Protein AF-A0A430KXY5-F1 (afdb_monomer)

Radius of gyration: 36.9 Å; Cα contacts (8 Å, |Δi|>4): 52; chains: 1; bounding box: 73×59×104 Å

Secondary structure (DSSP, 8-state):
-HHHHHHHHHHHHHTT-----HHHHHHHHHHHHHHHT-HHHHHHHHHHHHHHHHHHHHHHHHHHHHHHHHHHHHHHHHHHHHHHHHHHHHHH--EEEETTEEEE--HHHHHHHHT-HHHHHHHHHHHHHHHHHHTS----------PPPTT--HHHHHHHHHS--HHHHS-GGG-SS-------PPPP-------------------PPPPPPP-

Organism: NCBI:txid1147111

Solvent-accessible surface area (backbone atoms only — not comparable to full-atom values): 13729 Å² total; per-residue (Å²): 108,75,66,55,54,52,53,51,50,52,54,45,48,74,71,71,52,88,75,83,47,74,67,53,49,53,50,54,50,50,52,46,48,52,61,59,65,28,65,67,53,51,50,52,52,52,53,53,52,49,52,53,49,54,53,49,51,50,53,50,52,51,49,51,53,52,47,52,50,46,52,53,52,50,56,44,50,51,54,53,50,52,56,49,49,58,52,46,55,40,71,75,52,39,67,44,72,60,96,86,42,81,40,79,49,54,73,67,59,44,25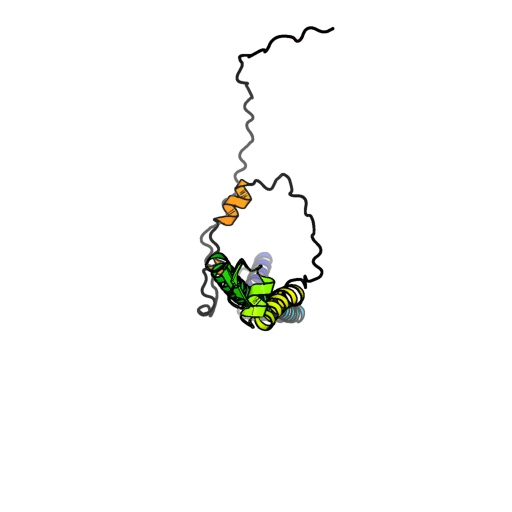,58,75,70,68,42,41,68,60,52,52,50,50,52,48,50,52,50,50,54,45,59,67,66,66,65,69,65,72,96,73,81,82,79,84,72,76,80,59,90,81,69,48,70,65,57,58,54,51,58,73,71,46,86,58,66,78,77,74,51,71,73,90,77,64,89,73,93,81,87,81,80,94,68,80,85,76,80,88,77,90,77,81,91,79,90,80,80,91,79,80,90,83,85,82,89,86,86,81,83,85,85,83,85,131

Foldseek 3Di:
DVVLLVVLVVVCVVVVDPDQDPVNVVVSVVVSVCVCVPPVNVVVVVVVVVVVVVVVVVVVVVVVLVVVVVVLVVVLVVLVVVLVVLVVVCVVVQWDQDPNDTDRDDSCRVCVVVVNNVVNVVSVCSNVCSCVPRPPPDPPDDDDPPPPDPPPDPVVVVVVVVDDPVVVVDDPVPPPDDDDDDPDDDDDDDDDDDDDDDDDDDDDDDDDDDDDDDD

pLDDT: mean 72.96, std 16.26, range [34.06, 95.75]

Mean predicted aligned error: 20.22 Å

Structure (mmCIF, N/CA/C/O backbone):
data_AF-A0A430KXY5-F1
#
_entry.id   AF-A0A430KXY5-F1
#
loop_
_atom_site.group_PDB
_atom_site.id
_atom_site.type_symbol
_atom_site.label_atom_id
_atom_site.label_alt_id
_atom_site.label_comp_id
_atom_site.label_asym_id
_atom_site.label_entity_id
_atom_site.label_seq_id
_atom_site.pdbx_PDB_ins_code
_atom_site.Cartn_x
_atom_site.Cartn_y
_atom_site.Cartn_z
_atom_site.occupancy
_atom_site.B_iso_or_equiv
_atom_site.auth_seq_id
_atom_site.auth_comp_id
_atom_site.auth_asym_id
_atom_site.auth_atom_id
_atom_site.pdbx_PDB_model_num
ATOM 1 N N . MET A 1 1 ? 21.257 4.648 -33.353 1.00 49.12 1 MET A N 1
ATOM 2 C CA . MET A 1 1 ? 21.314 5.031 -34.789 1.00 49.12 1 MET A CA 1
ATOM 3 C C . MET A 1 1 ? 21.848 6.446 -35.048 1.00 49.12 1 MET A C 1
ATOM 5 O O . MET A 1 1 ? 22.853 6.554 -35.737 1.00 49.12 1 MET A O 1
ATOM 9 N N . LYS A 1 2 ? 21.263 7.527 -34.489 1.00 57.31 2 LYS A N 1
ATOM 10 C CA . LYS A 1 2 ? 21.706 8.922 -34.757 1.00 57.31 2 LYS A CA 1
ATOM 11 C C . LYS A 1 2 ? 23.210 9.166 -34.513 1.00 57.31 2 LYS A C 1
ATOM 13 O O . LYS A 1 2 ? 23.874 9.753 -35.359 1.00 57.31 2 LYS A O 1
ATOM 18 N N . ASN A 1 3 ? 23.752 8.640 -33.414 1.00 70.75 3 ASN A N 1
ATOM 19 C CA . ASN A 1 3 ? 25.159 8.824 -33.035 1.00 70.75 3 ASN A CA 1
ATOM 20 C C . ASN A 1 3 ? 26.145 8.087 -33.979 1.00 70.75 3 ASN A C 1
ATOM 22 O O . ASN A 1 3 ? 27.167 8.646 -34.366 1.00 70.75 3 ASN A O 1
ATOM 26 N N . SER A 1 4 ? 25.818 6.870 -34.440 1.00 66.19 4 SER A N 1
ATOM 27 C CA . SER A 1 4 ? 26.678 6.116 -35.379 1.00 66.19 4 SER A CA 1
ATOM 28 C C . SER A 1 4 ? 26.740 6.784 -36.762 1.00 66.19 4 SER A C 1
ATOM 30 O O . SER A 1 4 ? 27.835 6.980 -37.288 1.00 66.19 4 SER A O 1
ATOM 32 N N . HIS A 1 5 ? 25.611 7.265 -37.302 1.00 66.62 5 HIS A N 1
ATOM 33 C CA . HIS A 1 5 ? 25.609 8.032 -38.557 1.00 66.62 5 HIS A CA 1
ATOM 34 C C . HIS A 1 5 ? 26.478 9.296 -38.469 1.00 66.62 5 HIS A C 1
ATOM 36 O O . HIS A 1 5 ? 27.261 9.570 -39.379 1.00 66.62 5 HIS A O 1
ATOM 42 N N . GLN A 1 6 ? 26.389 10.036 -37.358 1.00 76.25 6 GLN A N 1
ATOM 43 C CA . GLN A 1 6 ? 27.213 11.224 -37.115 1.00 76.25 6 GLN A CA 1
ATOM 44 C C . GLN A 1 6 ? 28.704 10.874 -37.012 1.00 76.25 6 GLN A C 1
ATOM 46 O O . GLN A 1 6 ? 29.533 11.518 -37.654 1.00 76.25 6 GLN A O 1
ATOM 51 N N . LYS A 1 7 ? 29.058 9.810 -36.279 1.00 80.19 7 LYS A N 1
ATOM 52 C CA . LYS A 1 7 ? 30.440 9.311 -36.174 1.00 80.19 7 LYS A CA 1
ATOM 53 C C . LYS A 1 7 ? 30.992 8.816 -37.510 1.00 80.19 7 LYS A C 1
ATOM 55 O O . LYS A 1 7 ? 32.179 8.992 -37.785 1.00 80.19 7 LYS A O 1
ATOM 60 N N . HIS A 1 8 ? 30.169 8.171 -38.333 1.00 74.25 8 HIS A N 1
ATOM 61 C CA . HIS A 1 8 ? 30.569 7.702 -39.657 1.00 74.25 8 HIS A CA 1
ATOM 62 C C . HIS A 1 8 ? 30.825 8.887 -40.601 1.00 74.25 8 HIS A C 1
ATOM 64 O O . HIS A 1 8 ? 31.897 8.962 -41.201 1.00 74.25 8 HIS A O 1
ATOM 70 N N . LEU A 1 9 ? 29.918 9.871 -40.643 1.00 73.12 9 LEU A N 1
ATOM 71 C CA . LEU A 1 9 ? 30.093 11.102 -41.421 1.00 73.12 9 LEU A CA 1
ATOM 72 C C . LEU A 1 9 ? 31.337 11.888 -40.973 1.00 73.12 9 LEU A C 1
ATOM 74 O O . LEU A 1 9 ? 32.148 12.289 -41.806 1.00 73.12 9 LEU A O 1
ATOM 78 N N . ALA A 1 10 ? 31.540 12.045 -39.661 1.00 79.38 10 ALA A N 1
ATOM 79 C CA . ALA A 1 10 ? 32.706 12.728 -39.105 1.00 79.38 10 ALA A CA 1
ATOM 80 C C . ALA A 1 10 ? 34.024 12.031 -39.485 1.00 79.38 10 ALA A C 1
ATOM 82 O O . ALA A 1 10 ? 34.992 12.691 -39.866 1.00 79.38 10 ALA A O 1
ATOM 83 N N . ARG A 1 11 ? 34.068 10.691 -39.436 1.00 80.62 11 ARG A N 1
ATOM 84 C CA . ARG A 1 11 ? 35.229 9.907 -39.895 1.00 80.62 11 ARG A CA 1
ATOM 85 C C . ARG A 1 11 ? 35.472 10.060 -41.393 1.00 80.62 11 ARG A C 1
ATOM 87 O O . ARG A 1 11 ? 36.624 10.115 -41.813 1.00 80.62 11 ARG A O 1
ATOM 94 N N . TRP A 1 12 ? 34.408 10.101 -42.184 1.00 73.50 12 TRP A N 1
ATOM 95 C CA . TRP A 1 12 ? 34.485 10.192 -43.636 1.00 73.50 12 TRP A CA 1
ATOM 96 C C . TRP A 1 12 ? 34.997 11.569 -44.095 1.00 73.50 12 TRP A C 1
ATOM 98 O O . TRP A 1 12 ? 35.926 11.633 -44.897 1.00 73.50 12 TRP A O 1
ATOM 108 N N . LEU A 1 13 ? 34.507 12.652 -43.481 1.00 78.44 13 LEU A N 1
ATOM 109 C CA . LEU A 1 13 ? 35.017 14.015 -43.684 1.00 78.44 13 LEU A CA 1
ATOM 110 C C . LEU A 1 13 ? 36.483 14.156 -43.240 1.00 78.44 13 LEU A C 1
ATOM 112 O O . LEU A 1 13 ? 37.293 14.747 -43.950 1.00 78.44 13 LEU A O 1
ATOM 116 N N . ARG A 1 14 ? 36.864 13.548 -42.105 1.00 79.31 14 ARG A N 1
ATOM 117 C CA . ARG A 1 14 ? 38.250 13.565 -41.596 1.00 79.31 14 ARG A CA 1
ATOM 118 C C . ARG A 1 14 ? 39.249 12.878 -42.540 1.00 79.31 14 ARG A C 1
ATOM 120 O O . ARG A 1 14 ? 40.431 13.197 -42.504 1.00 79.31 14 ARG A O 1
ATOM 127 N N . LYS A 1 15 ? 38.791 11.961 -43.399 1.00 80.12 15 LYS A N 1
ATOM 128 C CA . LYS A 1 15 ? 39.618 11.304 -44.428 1.00 80.12 15 LYS A CA 1
ATOM 129 C C . LYS A 1 15 ? 39.813 12.153 -45.695 1.00 80.12 15 LYS A C 1
ATOM 131 O O . LYS A 1 15 ? 40.444 11.678 -46.632 1.00 80.12 15 LYS A O 1
ATOM 136 N N . GLY A 1 16 ? 39.301 13.388 -45.72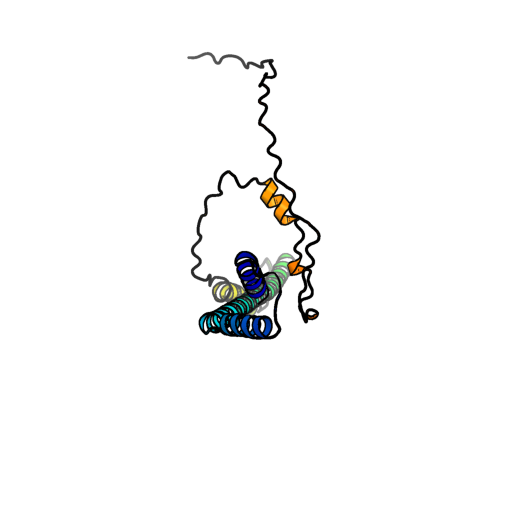9 1.00 74.81 16 GLY A N 1
ATOM 137 C CA . GLY A 1 16 ? 39.455 14.308 -46.861 1.00 74.81 16 GLY A CA 1
ATOM 138 C C . GLY A 1 16 ? 38.483 14.052 -48.014 1.00 74.81 16 GLY A C 1
ATOM 139 O O . GLY A 1 16 ? 38.613 14.661 -49.075 1.00 74.81 16 GLY A O 1
ATOM 140 N N . ASN A 1 17 ? 37.495 13.176 -47.822 1.00 69.06 17 ASN A N 1
ATOM 141 C CA . ASN A 1 17 ? 36.463 12.959 -48.821 1.00 69.06 17 ASN A CA 1
ATOM 142 C C . ASN A 1 17 ? 35.410 14.072 -48.714 1.00 69.06 17 ASN A C 1
ATOM 144 O O . ASN A 1 17 ? 34.810 14.275 -47.663 1.00 69.06 17 ASN A O 1
ATOM 148 N N . ILE A 1 18 ? 35.194 14.793 -49.816 1.00 68.62 18 ILE A N 1
ATOM 149 C CA . ILE A 1 18 ? 34.253 15.927 -49.916 1.00 68.62 18 ILE A CA 1
ATOM 150 C C . ILE A 1 18 ? 33.069 15.653 -50.856 1.00 68.62 18 ILE A C 1
ATOM 152 O O . ILE A 1 18 ? 32.147 16.458 -50.933 1.00 68.62 18 ILE A O 1
ATOM 156 N N . SER A 1 19 ? 33.067 14.518 -51.568 1.00 66.56 19 SER A N 1
ATOM 157 C CA . SER A 1 19 ? 31.974 14.111 -52.466 1.00 66.56 19 SER A CA 1
ATOM 158 C C . SER A 1 19 ? 31.549 12.666 -52.204 1.00 66.56 19 SER A C 1
ATOM 160 O O . SER A 1 19 ? 32.382 11.761 -52.207 1.00 66.56 19 SER A O 1
ATOM 162 N N . LEU A 1 20 ? 30.273 12.461 -51.867 1.00 65.31 20 LEU A N 1
ATOM 163 C CA . LEU A 1 20 ? 29.734 11.154 -51.494 1.00 65.31 20 LEU A CA 1
ATOM 164 C C . LEU A 1 20 ? 29.102 10.522 -52.734 1.00 65.31 20 LEU A C 1
ATOM 166 O O . LEU A 1 20 ? 28.032 10.943 -53.177 1.00 65.31 20 LEU A O 1
ATOM 170 N N . SER A 1 21 ? 29.765 9.530 -53.328 1.00 75.56 21 SER A N 1
ATOM 171 C CA . SER A 1 21 ? 29.163 8.792 -54.437 1.00 75.56 21 SER A CA 1
ATOM 172 C C . SER A 1 21 ? 28.013 7.905 -53.939 1.00 75.56 21 SER A C 1
ATOM 174 O O . SER A 1 21 ? 27.946 7.537 -52.765 1.00 75.56 21 SER A O 1
ATOM 176 N N . ARG A 1 22 ? 27.111 7.490 -54.838 1.00 72.69 22 ARG A N 1
ATOM 177 C CA . ARG A 1 22 ? 26.026 6.547 -54.498 1.00 72.69 22 ARG A CA 1
ATOM 178 C C . ARG A 1 22 ? 26.564 5.238 -53.906 1.00 72.69 22 ARG A C 1
ATOM 180 O O . ARG A 1 22 ? 25.954 4.677 -53.004 1.00 72.69 22 ARG A O 1
ATOM 187 N N . THR A 1 23 ? 27.705 4.763 -54.396 1.00 78.75 23 THR A N 1
ATOM 188 C CA . THR A 1 23 ? 28.401 3.582 -53.869 1.00 78.75 23 THR A CA 1
ATOM 189 C C . THR A 1 23 ? 28.958 3.815 -52.468 1.00 78.75 23 THR A C 1
ATOM 191 O O . THR A 1 23 ? 28.846 2.932 -51.621 1.00 78.75 23 THR A O 1
ATOM 194 N N . ASP A 1 24 ? 29.487 5.010 -52.189 1.00 74.62 24 ASP A N 1
ATOM 195 C CA . ASP A 1 24 ? 29.940 5.378 -50.842 1.00 74.62 24 ASP A CA 1
ATOM 196 C C . ASP A 1 24 ? 28.776 5.480 -49.862 1.00 74.62 24 ASP A C 1
ATOM 198 O O . ASP A 1 24 ? 28.898 5.037 -48.725 1.00 74.62 24 ASP A O 1
ATOM 202 N N . PHE A 1 25 ? 27.635 5.997 -50.319 1.00 73.44 25 PHE A N 1
ATOM 203 C CA . PHE A 1 25 ? 26.413 6.061 -49.527 1.00 73.44 25 PHE A CA 1
ATOM 204 C C . PHE A 1 25 ? 25.883 4.669 -49.168 1.00 73.44 25 PHE A C 1
ATOM 206 O O . PHE A 1 25 ? 25.611 4.410 -48.001 1.00 73.44 25 PHE A O 1
ATOM 213 N N . VAL A 1 26 ? 25.768 3.755 -50.141 1.00 78.75 26 VAL A N 1
ATOM 214 C CA . VAL A 1 26 ? 25.291 2.383 -49.881 1.00 78.75 26 VAL A CA 1
ATOM 215 C C . VAL A 1 26 ? 26.230 1.653 -48.923 1.00 78.75 26 VAL A C 1
ATOM 217 O O . VAL A 1 26 ? 25.763 1.011 -47.989 1.00 78.75 26 VAL A O 1
ATOM 220 N N . ARG A 1 27 ? 27.548 1.804 -49.099 1.00 78.19 27 ARG A N 1
ATOM 221 C CA . ARG A 1 27 ? 28.547 1.231 -48.189 1.00 78.19 27 ARG A CA 1
ATOM 222 C C . ARG A 1 27 ? 28.459 1.822 -46.781 1.00 78.19 27 ARG A C 1
ATOM 224 O O . ARG A 1 27 ? 28.428 1.070 -45.818 1.00 78.19 27 ARG A O 1
ATOM 231 N N . GLY A 1 28 ? 28.380 3.145 -46.652 1.00 77.75 28 GLY A N 1
ATOM 232 C CA . GLY A 1 28 ? 28.238 3.793 -45.347 1.00 77.75 28 GLY A CA 1
ATOM 233 C C . GLY A 1 28 ? 26.926 3.424 -44.651 1.00 77.75 28 GLY A C 1
ATOM 234 O O . GLY A 1 28 ? 26.899 3.228 -43.440 1.00 77.75 28 GLY A O 1
ATOM 235 N N . PHE A 1 29 ? 25.842 3.261 -45.415 1.00 78.25 29 PHE A N 1
ATOM 236 C CA . PHE A 1 29 ? 24.571 2.767 -44.893 1.00 78.25 29 PHE A CA 1
ATOM 237 C C . PHE A 1 29 ? 24.683 1.322 -44.397 1.00 78.25 29 PHE A C 1
ATOM 239 O O . PHE A 1 29 ? 24.237 1.034 -43.291 1.00 78.25 29 PHE A O 1
ATOM 246 N N . GLN A 1 30 ? 25.312 0.441 -45.179 1.00 80.19 30 GLN A N 1
ATOM 247 C CA . GLN A 1 30 ? 25.581 -0.947 -44.802 1.00 80.19 30 GLN A CA 1
ATOM 248 C C . GLN A 1 30 ? 26.399 -1.020 -43.502 1.00 80.19 30 GLN A C 1
ATOM 250 O O . GLN A 1 30 ? 26.009 -1.732 -42.585 1.00 80.19 30 GLN A O 1
ATOM 255 N N . GLU A 1 31 ? 27.470 -0.230 -43.378 1.00 81.56 31 GLU A N 1
ATOM 256 C CA . GLU A 1 31 ? 28.308 -0.196 -42.172 1.00 81.56 31 GLU A CA 1
ATOM 257 C C . GLU A 1 31 ? 27.528 0.259 -40.933 1.00 81.56 31 GLU A C 1
ATOM 259 O O . GLU A 1 31 ? 27.645 -0.348 -39.872 1.00 81.56 31 GLU A O 1
ATOM 264 N N . VAL A 1 32 ? 26.698 1.302 -41.050 1.00 79.56 32 VAL A N 1
ATOM 265 C CA . VAL A 1 32 ? 25.879 1.760 -39.916 1.00 79.56 32 VAL A CA 1
ATOM 266 C C . VAL A 1 32 ? 24.765 0.765 -39.589 1.00 79.56 32 VAL A C 1
ATOM 268 O O . VAL A 1 32 ? 24.401 0.610 -38.423 1.00 79.56 32 VAL A O 1
ATOM 271 N N . PHE A 1 33 ? 24.220 0.080 -40.593 1.00 79.06 33 PHE A N 1
ATOM 272 C CA . PHE A 1 33 ? 23.236 -0.974 -40.383 1.00 79.06 33 PHE A CA 1
ATOM 273 C C . PHE A 1 33 ? 23.852 -2.163 -39.633 1.00 79.06 33 PHE A C 1
ATOM 275 O O . PHE A 1 33 ? 23.303 -2.598 -38.624 1.00 79.06 33 PHE A O 1
ATOM 282 N N . GLU A 1 34 ? 25.020 -2.640 -40.063 1.00 81.19 34 GLU A N 1
ATOM 283 C CA . GLU A 1 34 ? 25.753 -3.729 -39.407 1.00 81.19 34 GLU A CA 1
ATOM 284 C C . GLU A 1 34 ? 26.222 -3.345 -37.997 1.00 81.19 34 GLU A C 1
ATOM 286 O O . GLU A 1 34 ? 26.133 -4.157 -37.080 1.00 81.19 34 GLU A O 1
ATOM 291 N N . GLU A 1 35 ? 26.646 -2.095 -37.781 1.00 80.94 35 GLU A N 1
ATOM 292 C CA . GLU A 1 35 ? 26.978 -1.576 -36.449 1.00 80.94 35 GLU A CA 1
ATOM 293 C C . GLU A 1 35 ? 25.725 -1.486 -35.559 1.00 80.94 35 GLU A C 1
ATOM 295 O O . GLU A 1 35 ? 25.753 -1.881 -34.394 1.00 80.94 35 GLU A O 1
ATOM 300 N N . GLY A 1 36 ? 24.600 -1.015 -36.102 1.00 75.75 36 GLY A N 1
ATOM 301 C CA . GLY A 1 36 ? 23.333 -0.873 -35.381 1.00 75.75 36 GLY A CA 1
ATOM 302 C C . GLY A 1 36 ? 22.683 -2.202 -34.984 1.00 75.75 36 GLY A C 1
ATOM 303 O O . GLY A 1 36 ? 22.098 -2.280 -33.907 1.00 75.75 36 GLY A O 1
ATOM 304 N N . PHE A 1 37 ? 22.818 -3.238 -35.816 1.00 80.06 37 PHE A N 1
ATOM 305 C CA . PHE A 1 37 ? 22.311 -4.597 -35.573 1.00 80.06 37 PHE A CA 1
ATOM 306 C C . PHE A 1 37 ? 23.405 -5.579 -35.138 1.00 80.06 37 PHE A C 1
ATOM 308 O O . PHE A 1 37 ? 23.220 -6.797 -35.187 1.00 80.06 37 PHE A O 1
ATOM 315 N N . ALA A 1 38 ? 24.550 -5.073 -34.688 1.00 83.81 38 ALA A N 1
ATOM 316 C CA . ALA A 1 38 ? 25.563 -5.914 -34.082 1.00 83.81 38 ALA A CA 1
ATOM 317 C C . ALA A 1 38 ? 24.981 -6.631 -32.853 1.00 83.81 38 ALA A C 1
ATOM 319 O O . ALA A 1 38 ? 24.231 -6.040 -32.073 1.00 83.81 38 ALA A O 1
ATOM 320 N N . ALA A 1 39 ? 25.359 -7.898 -32.658 1.00 79.75 39 ALA A N 1
ATOM 321 C CA . ALA A 1 39 ? 24.798 -8.750 -31.608 1.00 79.75 39 ALA A CA 1
ATOM 322 C C . ALA A 1 39 ? 24.826 -8.090 -30.218 1.00 79.75 39 ALA A C 1
ATOM 324 O O . ALA A 1 39 ? 23.838 -8.162 -29.500 1.00 79.75 39 ALA A O 1
ATOM 325 N N . HIS A 1 40 ? 25.908 -7.384 -29.871 1.00 80.31 40 HIS A N 1
ATOM 326 C CA . HIS A 1 40 ? 26.024 -6.688 -28.586 1.00 80.31 40 HIS A CA 1
ATOM 327 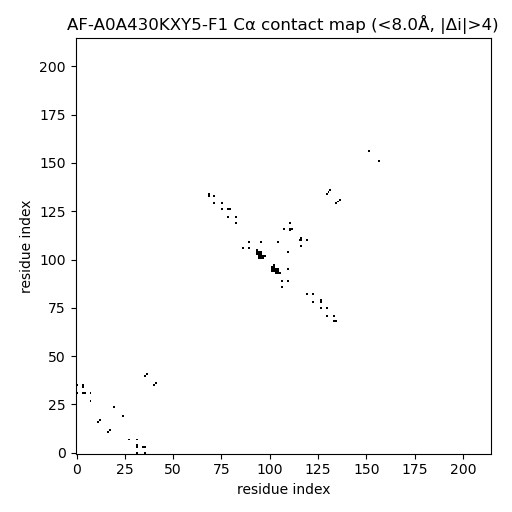C C . HIS A 1 40 ? 24.969 -5.587 -28.393 1.00 80.31 40 HIS A C 1
ATOM 329 O O . HIS A 1 40 ? 24.425 -5.490 -27.305 1.00 80.31 40 HIS A O 1
ATOM 335 N N . ASN A 1 41 ? 24.637 -4.809 -29.434 1.00 82.06 41 ASN A N 1
ATOM 336 C CA . ASN A 1 41 ? 23.629 -3.742 -29.362 1.00 82.06 41 ASN A CA 1
ATOM 337 C C . ASN A 1 41 ? 22.208 -4.304 -29.246 1.00 82.06 41 ASN A C 1
ATOM 339 O O . ASN A 1 41 ? 21.357 -3.732 -28.565 1.00 82.06 41 ASN A O 1
ATOM 343 N N . ILE A 1 42 ? 21.954 -5.435 -29.909 1.00 83.06 42 ILE A N 1
ATOM 344 C CA . ILE A 1 42 ? 20.686 -6.159 -29.798 1.00 83.06 42 ILE A CA 1
ATOM 345 C C . ILE A 1 42 ? 20.543 -6.731 -28.383 1.00 83.06 42 ILE A C 1
ATOM 347 O O . ILE A 1 42 ? 19.526 -6.498 -27.737 1.00 83.06 42 ILE A O 1
ATOM 351 N N . ILE A 1 43 ? 21.571 -7.428 -27.890 1.00 81.19 43 ILE A N 1
ATOM 352 C CA . ILE A 1 43 ? 21.593 -8.034 -26.551 1.00 81.19 43 ILE A CA 1
ATOM 353 C C . ILE A 1 43 ? 21.430 -6.960 -25.471 1.00 81.19 43 ILE A C 1
ATOM 355 O O . ILE A 1 43 ? 20.517 -7.072 -24.661 1.00 81.19 43 ILE A O 1
ATOM 359 N N . SER A 1 44 ? 22.205 -5.871 -25.523 1.00 78.69 44 SER A N 1
ATOM 360 C CA . SER A 1 44 ? 22.079 -4.770 -24.559 1.00 78.69 44 SER A CA 1
ATOM 361 C C . SER A 1 44 ? 20.700 -4.106 -24.598 1.00 78.69 44 SER A C 1
ATOM 363 O O . SER A 1 44 ? 20.203 -3.635 -23.582 1.00 78.69 44 SER A O 1
ATOM 365 N N . GLY A 1 45 ? 20.068 -4.055 -25.777 1.00 82.56 45 GLY A N 1
ATOM 366 C CA . GLY A 1 45 ? 18.703 -3.551 -25.919 1.00 82.56 45 GLY A CA 1
ATOM 367 C C . GLY A 1 45 ? 17.673 -4.445 -25.223 1.00 82.56 45 GLY A C 1
ATOM 368 O O . GLY A 1 45 ? 16.758 -3.929 -24.587 1.00 82.56 45 GLY A O 1
ATOM 369 N N . PHE A 1 46 ? 17.834 -5.769 -25.307 1.00 81.81 46 PHE A N 1
ATOM 370 C CA . PHE A 1 46 ? 16.986 -6.722 -24.585 1.00 81.81 46 PHE A CA 1
ATOM 371 C C . PHE A 1 46 ? 17.225 -6.688 -23.073 1.00 81.81 46 PHE A C 1
ATOM 373 O O . PHE A 1 46 ? 16.258 -6.706 -22.320 1.00 81.81 46 PHE A O 1
ATOM 380 N N . GLU A 1 47 ? 18.479 -6.592 -22.630 1.00 81.62 47 GLU A N 1
ATOM 381 C CA . GLU A 1 47 ? 18.830 -6.464 -21.208 1.00 81.62 47 GLU A CA 1
ATOM 382 C C . GLU A 1 47 ? 18.226 -5.195 -20.595 1.00 81.62 47 GLU A C 1
ATOM 384 O O . GLU A 1 47 ? 17.590 -5.263 -19.548 1.00 81.62 47 GLU A O 1
ATOM 389 N N . ASN A 1 48 ? 18.326 -4.054 -21.285 1.00 87.50 48 ASN A N 1
ATOM 390 C CA . ASN A 1 48 ? 17.706 -2.806 -20.837 1.00 87.50 48 ASN A CA 1
ATOM 391 C C . ASN A 1 48 ? 16.170 -2.902 -20.788 1.00 87.50 48 ASN A C 1
ATOM 393 O O . ASN A 1 48 ? 15.542 -2.385 -19.868 1.00 87.50 48 ASN A O 1
ATOM 397 N N . LEU A 1 49 ? 15.552 -3.586 -21.757 1.00 84.44 49 LEU A N 1
ATOM 398 C CA . LEU A 1 49 ? 14.105 -3.794 -21.748 1.00 84.44 49 LEU A CA 1
ATOM 399 C C . LEU A 1 49 ? 13.667 -4.669 -20.568 1.00 84.44 49 LEU A C 1
ATOM 401 O O . LEU A 1 49 ? 12.627 -4.394 -19.973 1.00 84.44 49 LEU A O 1
ATOM 405 N N . GLN A 1 50 ? 14.452 -5.694 -20.233 1.00 82.56 50 GLN A N 1
ATOM 406 C CA . GLN A 1 50 ? 14.201 -6.535 -19.068 1.00 82.56 50 GLN A CA 1
ATOM 407 C C . GLN A 1 50 ? 14.336 -5.729 -17.773 1.00 82.56 50 GLN A C 1
ATOM 409 O O . GLN A 1 50 ? 13.443 -5.779 -16.940 1.00 82.56 50 GLN A O 1
ATOM 414 N N . GLU A 1 51 ? 15.377 -4.904 -17.650 1.00 85.94 51 GLU A N 1
ATOM 415 C CA . GLU A 1 51 ? 15.569 -4.021 -16.494 1.00 85.94 51 GLU A CA 1
ATOM 416 C C . GLU A 1 51 ? 14.373 -3.073 -16.287 1.00 85.94 51 GLU A C 1
ATOM 418 O O . GLU A 1 51 ? 13.892 -2.908 -15.168 1.00 85.94 51 GLU A O 1
ATOM 423 N N . ILE A 1 52 ? 13.834 -2.493 -17.367 1.00 85.12 52 ILE A N 1
ATOM 424 C CA . ILE A 1 52 ? 12.630 -1.648 -17.302 1.00 85.12 52 ILE A CA 1
ATOM 425 C C . ILE A 1 52 ? 11.408 -2.452 -16.838 1.00 85.12 52 ILE A C 1
ATOM 427 O O . ILE A 1 52 ? 10.587 -1.934 -16.079 1.00 85.12 52 ILE A O 1
ATOM 431 N N . GLN A 1 53 ? 11.256 -3.697 -17.295 1.00 86.06 53 GLN A N 1
ATOM 432 C CA . GLN A 1 53 ? 10.152 -4.563 -16.873 1.00 86.06 53 GLN A CA 1
ATOM 433 C C . GLN A 1 53 ? 10.259 -4.923 -15.392 1.00 86.06 53 GLN A C 1
ATOM 435 O O . GLN A 1 53 ? 9.272 -4.787 -14.671 1.00 86.06 53 GLN A O 1
ATOM 440 N N . ASP A 1 54 ? 11.452 -5.298 -14.936 1.00 85.44 54 ASP A N 1
ATOM 441 C CA . ASP A 1 54 ? 11.714 -5.655 -13.544 1.00 85.44 54 ASP A CA 1
ATOM 442 C C . ASP A 1 54 ? 11.428 -4.456 -12.619 1.00 85.44 54 ASP A C 1
ATOM 444 O O . ASP A 1 54 ? 10.723 -4.593 -11.618 1.00 85.44 54 ASP A O 1
ATOM 448 N N . GLN A 1 55 ? 11.868 -3.248 -12.999 1.00 81.69 55 GLN A N 1
ATOM 449 C CA . GLN A 1 55 ? 11.559 -2.010 -12.268 1.00 81.69 55 GLN A CA 1
ATOM 450 C C . GLN A 1 55 ? 10.052 -1.720 -12.214 1.00 81.69 55 GLN A C 1
ATOM 452 O O . GLN A 1 55 ? 9.530 -1.285 -11.186 1.00 81.69 55 GLN A O 1
ATOM 457 N N . GLN A 1 56 ? 9.322 -1.946 -13.311 1.00 83.56 56 GLN A N 1
ATOM 458 C CA . GLN A 1 56 ? 7.868 -1.772 -13.322 1.00 83.56 56 GLN A CA 1
ATOM 459 C C . GLN A 1 56 ? 7.170 -2.786 -12.415 1.00 83.56 56 GLN A C 1
ATOM 461 O O . GLN A 1 56 ? 6.251 -2.412 -11.685 1.00 83.56 56 GLN A O 1
ATOM 466 N N . GLU A 1 57 ? 7.594 -4.049 -12.437 1.00 84.12 57 GLU A N 1
ATOM 467 C CA . GLU A 1 57 ? 7.047 -5.092 -11.571 1.00 84.12 57 GLU A CA 1
ATOM 468 C C . GLU A 1 57 ? 7.315 -4.792 -10.090 1.00 84.12 57 GLU A C 1
ATOM 470 O O . GLU A 1 57 ? 6.407 -4.909 -9.262 1.00 84.12 57 GLU A O 1
ATOM 475 N N . GLU A 1 58 ? 8.508 -4.304 -9.750 1.00 86.69 58 GLU A N 1
ATOM 476 C CA . GLU A 1 58 ? 8.836 -3.840 -8.400 1.00 86.69 58 GLU A CA 1
ATOM 477 C C . GLU A 1 58 ? 7.905 -2.700 -7.960 1.00 86.69 58 GLU A C 1
ATOM 479 O O . GLU A 1 58 ? 7.250 -2.793 -6.921 1.00 86.69 58 GLU A O 1
ATOM 484 N N . VAL A 1 59 ? 7.732 -1.662 -8.784 1.00 86.25 59 VAL A N 1
ATOM 485 C CA . VAL A 1 59 ? 6.815 -0.551 -8.474 1.00 86.25 59 VAL A CA 1
ATOM 486 C C . VAL A 1 59 ? 5.371 -1.041 -8.306 1.00 86.25 59 VAL A C 1
ATOM 488 O O . VAL A 1 59 ? 4.658 -0.609 -7.393 1.00 86.25 59 VAL A O 1
ATOM 491 N N . ILE A 1 60 ? 4.915 -1.961 -9.157 1.00 83.75 60 ILE A N 1
ATOM 492 C CA . ILE A 1 60 ? 3.571 -2.539 -9.063 1.00 83.75 60 ILE A CA 1
ATOM 493 C C . ILE A 1 60 ? 3.427 -3.314 -7.748 1.00 83.75 60 ILE A C 1
ATOM 495 O O . ILE A 1 60 ? 2.502 -3.057 -6.979 1.00 83.75 60 ILE A O 1
ATOM 499 N N . THR A 1 61 ? 4.343 -4.226 -7.436 1.00 83.81 61 THR A N 1
ATOM 500 C CA . THR A 1 61 ? 4.278 -5.024 -6.201 1.00 83.81 61 THR A CA 1
ATOM 501 C C . THR A 1 61 ? 4.369 -4.156 -4.946 1.00 83.81 61 THR A C 1
ATOM 503 O O . THR A 1 61 ? 3.589 -4.348 -4.010 1.00 83.81 61 THR A O 1
ATOM 506 N N . GLU A 1 62 ? 5.231 -3.139 -4.936 1.00 86.38 62 GLU A N 1
ATOM 507 C CA . GLU A 1 62 ? 5.308 -2.171 -3.845 1.00 86.38 62 GLU A CA 1
ATOM 508 C C . GLU A 1 62 ? 4.003 -1.395 -3.648 1.00 86.38 62 GLU A C 1
ATOM 510 O O . GLU A 1 62 ? 3.562 -1.192 -2.512 1.00 86.38 62 GLU A O 1
ATOM 515 N N . THR A 1 63 ? 3.394 -0.912 -4.733 1.00 80.88 63 THR A N 1
ATOM 516 C CA . THR A 1 63 ? 2.138 -0.150 -4.655 1.00 80.88 63 THR A CA 1
ATOM 517 C C . THR A 1 63 ? 0.998 -1.024 -4.144 1.00 80.88 63 THR A C 1
ATOM 519 O O . THR A 1 63 ? 0.263 -0.583 -3.257 1.00 80.88 63 THR A O 1
ATOM 522 N N . TRP A 1 64 ? 0.915 -2.283 -4.584 1.00 81.19 64 TRP A N 1
ATOM 523 C CA . TRP A 1 64 ? -0.024 -3.267 -4.037 1.00 81.19 64 TRP A CA 1
ATOM 524 C C . TRP A 1 64 ? 0.172 -3.488 -2.535 1.00 81.19 64 TRP A C 1
ATOM 526 O O . TRP A 1 64 ? -0.795 -3.420 -1.777 1.00 81.19 64 TRP A O 1
ATOM 536 N N . GLN A 1 65 ? 1.412 -3.676 -2.075 1.00 85.44 65 GLN A N 1
ATOM 537 C CA . GLN A 1 65 ? 1.698 -3.835 -0.645 1.00 85.44 65 GLN A CA 1
ATOM 538 C C . GLN A 1 65 ? 1.347 -2.579 0.165 1.00 85.44 65 GLN A C 1
ATOM 540 O O . GLN A 1 65 ? 0.829 -2.669 1.283 1.00 85.44 65 GLN A O 1
ATOM 545 N N . LYS A 1 66 ? 1.636 -1.386 -0.371 1.00 87.69 66 LYS A N 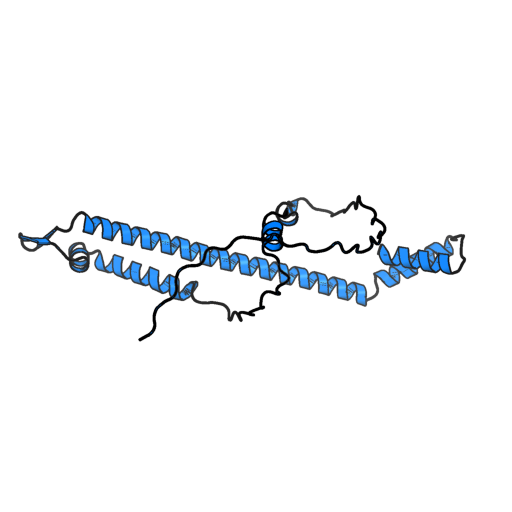1
ATOM 546 C CA . LYS A 1 66 ? 1.292 -0.105 0.267 1.00 87.69 66 LYS A CA 1
ATOM 547 C C . LYS A 1 66 ? -0.224 0.043 0.413 1.00 87.69 66 LYS A C 1
ATOM 549 O O . LYS A 1 66 ? -0.680 0.458 1.485 1.00 87.69 66 LYS A O 1
ATOM 554 N N . GLU A 1 67 ? -0.978 -0.333 -0.616 1.00 89.12 67 GLU A N 1
ATOM 555 C CA . GLU A 1 67 ? -2.441 -0.308 -0.639 1.00 89.12 67 GLU A CA 1
ATOM 556 C C . GLU A 1 67 ? -3.045 -1.332 0.333 1.00 89.12 67 GLU A C 1
ATOM 558 O O . GLU A 1 67 ? -3.875 -0.971 1.166 1.00 89.12 67 GLU A O 1
ATOM 563 N N . GLU A 1 68 ? -2.561 -2.577 0.349 1.00 86.06 68 GLU A N 1
ATOM 564 C CA . GLU A 1 68 ? -2.999 -3.599 1.311 1.00 86.06 68 GLU A CA 1
ATOM 565 C C . GLU A 1 68 ? -2.788 -3.123 2.759 1.00 86.06 68 GLU A C 1
ATOM 567 O O . GLU A 1 68 ? -3.705 -3.138 3.590 1.00 86.06 68 GLU A O 1
ATOM 572 N N . LYS A 1 69 ? -1.602 -2.578 3.059 1.00 86.75 69 LYS A N 1
ATOM 573 C CA . LYS A 1 69 ? -1.308 -1.981 4.370 1.00 86.75 69 LYS A CA 1
ATOM 574 C C . LYS A 1 69 ? -2.194 -0.769 4.670 1.00 86.75 69 LYS A C 1
ATOM 576 O O . LYS A 1 69 ? -2.454 -0.484 5.843 1.00 86.75 69 LYS A O 1
ATOM 581 N N . ALA A 1 70 ? -2.620 -0.002 3.667 1.00 88.81 70 ALA A N 1
ATOM 582 C CA . ALA A 1 70 ? -3.547 1.118 3.842 1.00 88.81 70 ALA A CA 1
ATOM 583 C C . ALA A 1 70 ? -4.960 0.633 4.185 1.00 88.81 70 ALA A C 1
ATOM 585 O O . ALA A 1 70 ? -5.546 1.120 5.155 1.00 88.81 70 ALA A O 1
ATOM 586 N N . GLN A 1 71 ? -5.459 -0.383 3.483 1.00 88.38 71 GLN A N 1
ATOM 587 C CA . GLN A 1 71 ? -6.754 -1.006 3.761 1.00 88.38 71 GLN A CA 1
ATOM 588 C C . GLN A 1 71 ? -6.795 -1.620 5.159 1.00 88.38 71 GLN A C 1
ATOM 590 O O . GLN A 1 71 ? -7.740 -1.393 5.916 1.00 88.38 71 GLN A O 1
ATOM 595 N N . VAL A 1 72 ? -5.722 -2.300 5.565 1.00 89.62 72 VAL A N 1
ATOM 596 C CA . VAL A 1 72 ? -5.560 -2.818 6.927 1.00 89.62 72 VAL A CA 1
ATOM 597 C C . VAL A 1 72 ? -5.644 -1.701 7.976 1.00 89.62 72 VAL A C 1
ATOM 599 O O . VAL A 1 72 ? -6.343 -1.833 8.988 1.00 89.62 72 VAL A O 1
ATOM 602 N N . ARG A 1 73 ? -4.966 -0.568 7.743 1.00 89.31 73 ARG A N 1
ATOM 603 C CA . ARG A 1 73 ? -5.035 0.605 8.633 1.00 89.31 73 ARG A CA 1
ATOM 604 C C . ARG A 1 73 ? -6.448 1.188 8.692 1.00 89.31 73 ARG A C 1
ATOM 606 O O . ARG A 1 73 ? -6.900 1.543 9.783 1.00 89.31 73 ARG A O 1
ATOM 613 N N . ALA A 1 74 ? -7.147 1.251 7.561 1.00 91.50 74 ALA A N 1
ATOM 614 C CA . ALA A 1 74 ? -8.520 1.740 7.481 1.00 91.50 74 ALA A CA 1
ATOM 615 C C . ALA A 1 74 ? -9.497 0.834 8.251 1.00 91.50 74 ALA A C 1
ATOM 617 O O . ALA A 1 74 ? -10.231 1.320 9.114 1.00 91.50 74 ALA A O 1
ATOM 618 N N . ALA A 1 75 ? -9.438 -0.484 8.032 1.00 89.88 75 ALA A N 1
ATOM 619 C CA . ALA A 1 75 ? -10.257 -1.466 8.744 1.00 89.88 75 ALA A CA 1
ATOM 620 C C . ALA A 1 75 ? -10.030 -1.404 10.263 1.00 89.88 75 ALA A C 1
ATOM 622 O O . ALA A 1 75 ? -10.979 -1.356 11.047 1.00 89.88 75 ALA A O 1
ATOM 623 N N . ARG A 1 76 ? -8.768 -1.299 10.699 1.00 89.38 76 ARG A N 1
ATOM 624 C CA . ARG A 1 76 ? -8.435 -1.109 12.117 1.00 89.38 76 ARG A CA 1
ATOM 625 C C . ARG A 1 76 ? -9.022 0.183 12.680 1.00 89.38 76 ARG A C 1
ATOM 627 O O . ARG A 1 76 ? -9.467 0.199 13.827 1.00 89.38 76 ARG A O 1
ATOM 634 N N . SER A 1 77 ? -8.975 1.272 11.913 1.00 91.69 77 SER A N 1
ATOM 635 C CA . SER A 1 77 ? -9.528 2.560 12.339 1.00 91.69 77 SER A CA 1
ATOM 636 C C . SER A 1 77 ? -11.021 2.436 12.647 1.00 91.69 77 SER A C 1
ATOM 638 O O . SER A 1 77 ? -11.468 2.907 13.694 1.00 91.69 77 SER A O 1
ATOM 640 N N . LEU A 1 78 ? -11.763 1.713 11.801 1.00 92.88 78 LEU A N 1
ATOM 641 C CA . LEU A 1 78 ? -13.187 1.452 12.003 1.00 92.88 78 LEU A CA 1
ATOM 642 C C . LEU A 1 78 ? -13.446 0.665 13.297 1.00 92.88 78 LEU A C 1
ATOM 644 O O . LEU A 1 78 ? -14.254 1.097 14.117 1.00 92.88 78 LEU A O 1
ATOM 648 N N . VAL A 1 79 ? -12.701 -0.423 13.533 1.00 92.69 79 VAL A N 1
ATOM 649 C CA . VAL A 1 79 ? -12.804 -1.216 14.776 1.00 92.69 79 VAL A CA 1
ATOM 650 C C . VAL A 1 79 ? -12.536 -0.344 16.006 1.00 92.69 79 VAL A C 1
ATOM 652 O O . VAL A 1 79 ? -13.296 -0.357 16.971 1.00 92.69 79 VAL A O 1
ATOM 655 N N . ILE A 1 80 ? -11.489 0.486 15.970 1.00 93.56 80 ILE A N 1
ATOM 656 C CA . ILE A 1 80 ? -11.170 1.411 17.068 1.00 93.56 80 ILE A CA 1
ATOM 657 C C . ILE A 1 80 ? -12.299 2.418 17.295 1.00 93.56 80 ILE A C 1
ATOM 659 O O . ILE A 1 80 ? -12.587 2.767 18.442 1.00 93.56 80 ILE A O 1
ATOM 663 N N . GLN A 1 81 ? -12.914 2.920 16.226 1.00 95.75 81 GLN A N 1
ATOM 664 C CA . GLN A 1 81 ? -14.017 3.864 16.327 1.00 95.75 81 GLN A CA 1
ATOM 665 C C . GLN A 1 81 ? -15.242 3.220 16.986 1.00 95.75 81 GLN A C 1
ATOM 667 O O . GLN A 1 81 ? -15.813 3.828 17.891 1.00 95.75 81 GLN A O 1
ATOM 672 N N . GLU A 1 82 ? -15.596 1.990 16.615 1.00 93.75 82 GLU A N 1
ATOM 673 C CA . GLU A 1 82 ? -16.669 1.228 17.270 1.00 93.75 82 GLU A CA 1
ATOM 674 C C . GLU A 1 82 ? -16.373 0.992 18.756 1.00 93.75 82 GLU A C 1
ATOM 676 O O . GLU A 1 82 ? -17.174 1.340 19.625 1.00 93.75 82 GLU A O 1
ATOM 681 N N . MET A 1 83 ? -15.161 0.544 19.092 1.00 94.50 83 MET A N 1
ATOM 682 C CA . MET A 1 83 ? -14.747 0.388 20.491 1.00 94.50 83 MET A CA 1
ATOM 683 C C . MET A 1 83 ? -14.818 1.705 21.283 1.00 94.50 83 MET A C 1
ATOM 685 O O . MET A 1 83 ? -15.171 1.709 22.467 1.00 94.50 83 MET A O 1
ATOM 689 N N . LYS A 1 84 ? -14.479 2.841 20.655 1.00 95.19 84 LYS A N 1
ATOM 690 C CA . LYS A 1 84 ? -14.597 4.173 21.270 1.00 95.19 84 LYS A CA 1
ATOM 691 C C . LYS A 1 84 ? -16.053 4.551 21.529 1.00 95.19 84 LYS A C 1
ATOM 693 O O . LYS A 1 84 ? -16.313 5.093 22.601 1.00 95.19 84 LYS A O 1
ATOM 698 N N . LYS A 1 85 ? -16.974 4.253 20.604 1.00 94.06 85 LYS A N 1
ATOM 699 C CA . LYS A 1 85 ? -18.415 4.478 20.803 1.00 94.06 85 LYS A CA 1
ATOM 700 C C . LYS A 1 85 ? -18.922 3.692 22.006 1.00 94.06 85 LYS A C 1
ATOM 702 O O . LYS A 1 85 ? -19.483 4.290 22.914 1.00 94.06 85 LYS A O 1
ATOM 707 N N . MET A 1 86 ? -18.610 2.396 22.095 1.00 92.25 86 MET A N 1
ATOM 708 C CA . MET A 1 86 ? -19.047 1.582 23.236 1.00 92.25 86 MET A CA 1
ATOM 709 C C . MET A 1 86 ? -18.518 2.130 24.575 1.00 92.25 86 MET A C 1
ATOM 711 O O . MET A 1 86 ? -19.241 2.170 25.573 1.00 92.25 86 MET A O 1
ATOM 715 N N . LYS A 1 87 ? -17.260 2.594 24.605 1.00 91.88 87 LYS A N 1
ATOM 716 C CA . LYS A 1 87 ? -16.677 3.235 25.795 1.00 91.88 87 LYS A CA 1
ATOM 717 C C . LYS A 1 87 ? -17.339 4.567 26.135 1.00 91.88 87 LYS A C 1
ATOM 719 O O . LYS A 1 87 ? -17.473 4.881 27.316 1.00 91.88 87 LYS A O 1
ATOM 724 N N . GLU A 1 88 ? -17.723 5.353 25.135 1.00 93.62 88 GLU A N 1
ATOM 725 C CA . GLU A 1 88 ? -18.450 6.606 25.336 1.00 93.62 88 GLU A CA 1
ATOM 726 C C . GLU A 1 88 ? -19.853 6.353 25.897 1.00 93.62 88 GLU A C 1
ATOM 728 O O . GLU A 1 88 ? -20.212 6.955 26.907 1.00 93.62 88 GLU A O 1
ATOM 733 N N . ASP A 1 89 ? -20.580 5.376 25.354 1.00 89.50 89 ASP A N 1
ATOM 734 C CA . ASP A 1 89 ? -21.896 4.971 25.861 1.00 89.50 89 ASP A CA 1
ATOM 735 C C . ASP A 1 89 ? -21.839 4.579 27.345 1.00 89.50 89 ASP A C 1
ATOM 737 O O . ASP A 1 89 ? -22.731 4.919 28.125 1.00 89.50 89 ASP A O 1
ATOM 741 N N . TRP A 1 90 ? -20.778 3.887 27.780 1.00 89.44 90 TRP A N 1
ATOM 742 C CA . TRP A 1 90 ? -20.554 3.621 29.207 1.00 89.44 90 TRP A CA 1
ATOM 743 C C . TRP A 1 90 ? -20.197 4.874 30.000 1.00 89.44 90 TRP A C 1
ATOM 745 O O . TRP A 1 90 ? -20.671 5.028 31.126 1.00 89.44 90 TRP A O 1
ATOM 755 N N . ARG A 1 91 ? -19.364 5.773 29.458 1.00 87.25 91 ARG A N 1
ATOM 756 C CA . ARG A 1 91 ? -19.022 7.026 30.148 1.00 87.25 91 ARG A CA 1
ATOM 757 C C . ARG A 1 91 ? -20.263 7.866 30.431 1.00 87.25 91 ARG A C 1
ATOM 759 O O . ARG A 1 91 ? -20.310 8.472 31.503 1.00 87.25 91 ARG A O 1
ATOM 766 N N . GLN A 1 92 ? -21.232 7.861 29.520 1.00 89.00 92 GLN A N 1
ATOM 767 C CA . GLN A 1 92 ? -22.513 8.546 29.675 1.00 89.00 92 GLN A CA 1
ATOM 768 C C . GLN A 1 92 ? -23.454 7.788 30.622 1.00 89.00 92 GLN A C 1
ATOM 770 O O . GLN A 1 92 ? -24.048 8.393 31.509 1.00 89.00 92 GLN A O 1
ATOM 775 N N . ASN A 1 93 ? -23.513 6.457 30.517 1.00 85.25 93 ASN A N 1
ATOM 776 C CA . ASN A 1 93 ? -24.411 5.609 31.303 1.00 85.25 93 ASN A CA 1
ATOM 777 C C . ASN A 1 93 ? -23.629 4.696 32.260 1.00 85.25 93 ASN A C 1
ATOM 779 O O . ASN A 1 93 ? -23.502 3.491 32.036 1.00 85.25 93 ASN A O 1
ATOM 783 N N . LYS A 1 94 ? -23.096 5.263 33.347 1.00 80.75 94 LYS A N 1
ATOM 784 C CA . LYS A 1 94 ? -22.267 4.507 34.310 1.00 80.75 94 LYS A CA 1
ATOM 785 C C . LYS A 1 94 ? -23.061 3.647 35.293 1.00 80.75 94 LYS A C 1
ATOM 787 O O . LYS A 1 94 ? -22.469 2.797 35.955 1.00 80.75 94 LYS A O 1
ATOM 792 N N . GLU A 1 95 ? -24.365 3.864 35.413 1.00 84.00 95 GLU A N 1
ATOM 793 C CA . GLU A 1 95 ? -25.225 3.116 36.331 1.00 84.00 95 GLU A CA 1
ATOM 794 C C . GLU A 1 95 ? -25.854 1.903 35.633 1.00 84.00 95 GLU A C 1
ATOM 796 O O . GLU A 1 95 ? -26.321 1.987 34.494 1.00 84.00 95 GLU A O 1
ATOM 801 N N . ILE A 1 96 ? -25.855 0.767 36.328 1.00 80.12 96 ILE A N 1
ATOM 802 C CA . ILE A 1 96 ? -26.616 -0.438 35.983 1.00 80.12 96 ILE A CA 1
ATOM 803 C C . ILE A 1 96 ? -27.475 -0.828 37.189 1.00 80.12 96 ILE A C 1
ATOM 805 O O . ILE A 1 96 ? -27.125 -0.526 38.331 1.00 80.12 96 ILE A O 1
ATOM 809 N N . THR A 1 97 ? -28.611 -1.476 36.948 1.00 81.50 97 THR A N 1
ATOM 810 C CA . THR A 1 97 ? -29.464 -1.984 38.030 1.00 81.50 97 THR A CA 1
ATOM 811 C C . THR A 1 97 ? -29.189 -3.468 38.186 1.00 81.50 97 THR A C 1
ATOM 813 O O . THR A 1 97 ? -29.575 -4.246 37.323 1.00 81.50 97 THR A O 1
ATOM 816 N N . VAL A 1 98 ? -28.514 -3.845 39.269 1.00 76.94 98 VAL A N 1
ATOM 817 C CA . VAL A 1 98 ? -28.253 -5.249 39.618 1.00 76.94 98 VAL A CA 1
ATOM 818 C C . VAL A 1 98 ? -29.114 -5.561 40.832 1.00 76.94 98 VAL A C 1
ATOM 820 O O . VAL A 1 98 ? -29.047 -4.837 41.825 1.00 76.94 98 VAL A O 1
ATOM 823 N N . ASP A 1 99 ? -29.984 -6.565 40.721 1.00 78.12 99 ASP A N 1
ATOM 824 C CA . ASP A 1 99 ? -30.887 -7.003 41.797 1.00 78.12 99 ASP A CA 1
ATOM 825 C C . ASP A 1 99 ? -31.751 -5.874 42.401 1.00 78.12 99 ASP A C 1
ATOM 827 O O . ASP A 1 99 ? -32.017 -5.823 43.600 1.00 78.12 99 ASP A O 1
ATOM 831 N N . GLY A 1 100 ? -32.182 -4.923 41.563 1.00 79.50 100 GLY A N 1
ATOM 832 C CA . GLY A 1 100 ? -33.011 -3.779 41.971 1.00 79.50 100 GLY A CA 1
ATOM 833 C C . GLY A 1 100 ? -32.242 -2.604 42.591 1.00 79.50 100 GLY A C 1
ATOM 834 O O . GLY A 1 100 ? -32.838 -1.556 42.843 1.00 79.50 100 GLY A O 1
ATOM 835 N N . VAL A 1 101 ? -30.924 -2.726 42.777 1.00 81.19 101 VAL A N 1
ATOM 836 C CA . VAL A 1 101 ? -30.060 -1.660 43.300 1.00 81.19 101 VAL A CA 1
ATOM 837 C C . VAL A 1 101 ? -29.305 -0.994 42.153 1.00 81.19 101 VAL A C 1
ATOM 839 O O . VAL A 1 101 ? -28.633 -1.653 41.355 1.00 81.19 101 VAL A O 1
ATOM 842 N N . LYS A 1 102 ? -29.398 0.337 42.066 1.00 82.75 102 LYS A N 1
ATOM 843 C CA . LYS A 1 102 ? -28.609 1.126 41.114 1.00 82.75 102 LYS A CA 1
ATOM 844 C C . LYS A 1 102 ? -27.171 1.211 41.605 1.00 82.75 102 LYS A C 1
ATOM 846 O O . LYS A 1 102 ? -26.904 1.827 42.632 1.00 82.75 102 LYS A O 1
ATOM 851 N N . ASN A 1 103 ? -26.259 0.607 40.856 1.00 83.06 103 ASN A N 1
ATOM 852 C CA . ASN A 1 103 ? -24.836 0.599 41.153 1.00 83.06 103 ASN A CA 1
ATOM 853 C C . ASN A 1 103 ? -24.047 1.167 39.976 1.00 83.06 103 ASN A C 1
ATOM 855 O O . ASN A 1 103 ? -24.384 0.960 38.808 1.00 83.06 103 ASN A O 1
ATOM 859 N N . LYS A 1 104 ? -22.954 1.865 40.280 1.00 86.75 104 LYS A N 1
ATOM 860 C CA . LYS A 1 104 ? -22.011 2.337 39.269 1.00 86.75 104 LYS A CA 1
ATOM 861 C C . LYS A 1 104 ? -21.141 1.164 38.816 1.00 86.75 104 LYS A C 1
ATOM 863 O O . LYS A 1 104 ? -20.327 0.677 39.596 1.00 86.75 104 LYS A O 1
ATOM 868 N N . ALA A 1 105 ? -21.296 0.722 37.573 1.00 86.56 105 ALA A N 1
ATOM 869 C CA . ALA A 1 105 ? -20.533 -0.402 37.041 1.00 86.56 105 ALA A CA 1
ATOM 870 C C . ALA A 1 105 ? -19.181 0.018 36.471 1.00 86.56 105 ALA A C 1
ATOM 872 O O . ALA A 1 105 ? -19.047 1.038 35.782 1.00 86.56 105 ALA A O 1
ATOM 873 N N . SER A 1 106 ? -18.183 -0.835 36.700 1.00 90.25 106 SER A N 1
ATOM 874 C CA . SER A 1 106 ? -16.942 -0.809 35.929 1.00 90.25 106 SER A CA 1
ATOM 875 C C . SER A 1 106 ? -17.195 -1.207 34.465 1.00 90.25 106 SER A C 1
ATOM 877 O O . SER A 1 106 ? -18.232 -1.781 34.131 1.00 90.25 106 SER A O 1
ATOM 879 N N . TRP A 1 107 ? -16.247 -0.896 33.578 1.00 90.44 107 TRP A N 1
ATOM 880 C CA . TRP A 1 107 ? -16.359 -1.188 32.143 1.00 90.44 107 TRP A CA 1
ATOM 881 C C . TRP A 1 107 ? -16.623 -2.675 31.862 1.00 90.44 107 TRP A C 1
ATOM 883 O O . TRP A 1 107 ? -17.567 -2.999 31.146 1.00 90.44 107 TRP A O 1
ATOM 893 N N . SER A 1 108 ? -15.854 -3.574 32.482 1.00 89.75 108 SER A N 1
ATOM 894 C CA . SER A 1 108 ? -16.009 -5.023 32.305 1.00 89.75 108 SER A CA 1
ATOM 895 C C . SER A 1 108 ? -17.359 -5.527 32.815 1.00 89.75 108 SER A C 1
ATOM 897 O O . SER A 1 108 ? -18.067 -6.213 32.088 1.00 89.75 108 SER A O 1
ATOM 899 N N . GLN A 1 109 ? -17.784 -5.087 34.005 1.00 89.12 109 GLN A N 1
ATOM 900 C CA . GLN A 1 109 ? -19.100 -5.444 34.552 1.00 89.12 109 GLN A CA 1
ATOM 901 C C . GLN A 1 109 ? -20.247 -4.969 33.655 1.00 89.12 109 GLN A C 1
ATOM 903 O O . GLN A 1 109 ? -21.271 -5.638 33.539 1.00 89.12 109 GLN A O 1
ATOM 908 N N . ARG A 1 110 ? -20.098 -3.809 32.999 1.00 90.25 110 ARG A N 1
ATOM 909 C CA . ARG A 1 110 ? -21.105 -3.338 32.043 1.00 90.25 110 ARG A CA 1
ATOM 910 C C . ARG A 1 110 ? -21.119 -4.172 30.768 1.00 90.25 110 ARG A C 1
ATOM 912 O O . ARG A 1 110 ? -22.202 -4.426 30.246 1.00 90.25 110 ARG A O 1
ATOM 919 N N . LEU A 1 111 ? -19.960 -4.579 30.259 1.00 92.12 111 LEU A N 1
ATOM 920 C CA . LEU A 1 111 ? -19.892 -5.462 29.097 1.00 92.12 111 LEU A CA 1
ATOM 921 C C . LEU A 1 111 ? -20.584 -6.800 29.380 1.00 92.12 111 LEU A C 1
ATOM 923 O O . LEU A 1 111 ? -21.435 -7.198 28.591 1.00 92.12 111 LEU A O 1
ATOM 927 N N . GLU A 1 112 ? -20.321 -7.407 30.538 1.00 90.75 112 GLU A N 1
ATOM 928 C CA . GLU A 1 112 ? -20.982 -8.642 30.985 1.00 90.75 112 GLU A CA 1
ATOM 929 C C . GLU A 1 112 ? -22.500 -8.451 31.140 1.00 90.75 112 GLU A C 1
ATOM 931 O O . GLU A 1 112 ? -23.287 -9.216 30.590 1.00 90.75 112 GLU A O 1
ATOM 936 N N . HIS A 1 113 ? -22.939 -7.376 31.806 1.00 87.06 113 HIS A N 1
ATOM 937 C CA . HIS A 1 113 ? -24.367 -7.085 31.991 1.00 87.06 113 HIS A CA 1
ATOM 938 C C . HIS A 1 113 ? -25.100 -6.796 30.667 1.00 87.06 113 HIS A C 1
ATOM 940 O O . HIS A 1 113 ? -26.300 -7.034 30.547 1.00 87.06 113 HIS A O 1
ATOM 946 N N . THR A 1 114 ? -24.415 -6.221 29.675 1.00 88.56 114 THR A N 1
ATOM 947 C CA . THR A 1 114 ? -24.997 -5.943 28.349 1.00 88.56 114 THR A CA 1
ATOM 948 C C . THR A 1 114 ? -24.844 -7.105 27.369 1.00 88.56 114 THR A C 1
ATOM 950 O O . THR A 1 114 ? -25.413 -7.031 26.281 1.00 88.56 114 THR A O 1
ATOM 953 N N . GLY A 1 115 ? -24.100 -8.157 27.733 1.00 89.81 115 GLY A N 1
ATOM 954 C CA . GLY A 1 115 ? -23.765 -9.279 26.852 1.00 89.81 115 GLY A CA 1
ATOM 955 C C . GLY A 1 115 ? -22.866 -8.895 25.670 1.00 89.81 115 GLY A C 1
ATOM 956 O O . GLY A 1 115 ? -22.886 -9.564 24.641 1.00 89.81 115 GLY A O 1
ATOM 957 N N . LYS A 1 116 ? -22.127 -7.784 25.781 1.00 91.38 116 LYS A N 1
ATOM 958 C CA . LYS A 1 116 ? -21.230 -7.256 24.732 1.00 91.38 116 LYS A CA 1
ATOM 959 C C . LYS A 1 116 ? -19.757 -7.579 24.983 1.00 91.38 116 LYS A C 1
ATOM 961 O O . LYS A 1 116 ? -18.886 -7.120 24.249 1.00 91.38 116 LYS A O 1
ATOM 966 N N . ASP A 1 117 ? -19.460 -8.328 26.035 1.00 92.12 117 ASP A N 1
ATOM 967 C CA . ASP A 1 117 ? -18.114 -8.756 26.405 1.00 92.12 117 ASP A CA 1
ATOM 968 C C . ASP A 1 117 ? -17.447 -9.555 25.280 1.00 92.12 117 ASP A C 1
ATOM 970 O O . ASP A 1 117 ? -16.352 -9.194 24.847 1.00 92.12 117 ASP A O 1
ATOM 974 N N . VAL A 1 118 ? -18.137 -10.557 24.730 1.00 94.31 118 VAL A N 1
ATOM 975 C CA . VAL A 1 118 ? -17.618 -11.387 23.631 1.00 94.31 118 VAL A CA 1
ATOM 976 C C . VAL A 1 118 ? -17.293 -10.541 22.398 1.00 94.31 118 VAL A C 1
ATOM 978 O O . VAL A 1 118 ? -16.216 -10.677 21.816 1.00 94.31 118 VAL A O 1
ATOM 981 N N . GLU A 1 119 ? -18.196 -9.634 22.020 1.00 93.50 119 GLU A N 1
ATOM 982 C CA . GLU A 1 119 ? -18.021 -8.733 20.876 1.00 93.50 119 GLU A CA 1
ATOM 983 C C . GLU A 1 119 ? -16.821 -7.797 21.083 1.00 93.50 119 GLU A C 1
ATOM 985 O O . GLU A 1 119 ? -15.951 -7.685 20.218 1.00 93.50 119 GLU A O 1
ATOM 990 N N . TYR A 1 120 ? -16.724 -7.167 22.257 1.00 94.56 120 TYR A N 1
ATOM 991 C CA . TYR A 1 120 ? -15.636 -6.249 22.577 1.00 94.56 120 TYR A CA 1
ATOM 992 C C . TYR A 1 120 ? -14.269 -6.940 22.574 1.00 94.56 120 TYR A C 1
ATOM 994 O O . TYR A 1 120 ? -13.317 -6.420 21.987 1.00 94.56 120 TYR A O 1
ATOM 1002 N N . TYR A 1 121 ? -14.154 -8.106 23.215 1.00 93.88 121 TYR A N 1
ATOM 1003 C CA . TYR A 1 121 ? -12.891 -8.842 23.251 1.00 93.88 121 TYR A CA 1
ATOM 1004 C C . TYR A 1 121 ? -12.520 -9.404 21.880 1.00 93.88 121 TYR A C 1
ATOM 1006 O O . TYR A 1 121 ? -11.348 -9.359 21.518 1.00 93.88 121 TYR A O 1
ATOM 1014 N N . SER A 1 122 ? -13.499 -9.830 21.076 1.00 94.12 122 SER A N 1
ATOM 1015 C CA . SER A 1 122 ? -13.262 -10.212 19.682 1.00 94.12 122 SER A CA 1
ATOM 1016 C C . SER A 1 122 ? -12.679 -9.050 18.869 1.00 94.12 122 SER A C 1
ATOM 1018 O O . SER A 1 122 ? -11.654 -9.223 18.209 1.00 94.12 122 SER A O 1
ATOM 1020 N N . MET A 1 123 ? -13.248 -7.845 18.985 1.00 94.12 123 MET A N 1
ATOM 1021 C CA . MET A 1 123 ? -12.714 -6.639 18.339 1.00 94.12 123 MET A CA 1
ATOM 1022 C C . MET A 1 123 ? -11.312 -6.263 18.838 1.00 94.12 123 MET A C 1
ATOM 1024 O O . MET A 1 123 ? -10.468 -5.841 18.047 1.00 94.12 123 MET A O 1
ATOM 1028 N N . GLU A 1 124 ? -11.028 -6.424 20.132 1.00 92.56 124 GLU A N 1
ATOM 1029 C CA . GLU A 1 124 ? -9.693 -6.179 20.695 1.00 92.56 124 GLU A CA 1
ATOM 1030 C C . GLU A 1 124 ? -8.658 -7.183 20.157 1.00 92.56 124 GLU A C 1
ATOM 1032 O O . GLU A 1 124 ? -7.533 -6.806 19.806 1.00 92.56 124 GLU A O 1
ATOM 1037 N N . THR A 1 125 ? -9.045 -8.454 20.020 1.00 91.94 125 THR A N 1
ATOM 1038 C CA . THR A 1 125 ? -8.223 -9.478 19.368 1.00 91.94 125 THR A CA 1
ATOM 1039 C C . THR A 1 125 ? -8.007 -9.132 17.900 1.00 91.94 125 THR A C 1
ATOM 1041 O O . THR A 1 125 ? -6.865 -9.073 17.465 1.00 91.94 125 THR A O 1
ATOM 1044 N N . GLN A 1 126 ? -9.055 -8.789 17.149 1.00 88.62 126 GLN A N 1
ATOM 1045 C CA . GLN A 1 126 ? -8.926 -8.363 15.752 1.00 88.62 126 GLN A CA 1
ATOM 1046 C C . GLN A 1 126 ? -7.989 -7.160 15.620 1.00 88.62 126 GLN A C 1
ATOM 1048 O O . GLN A 1 126 ? -7.051 -7.191 14.829 1.00 88.62 126 GLN A O 1
ATOM 1053 N N . ARG A 1 127 ? -8.165 -6.122 16.443 1.00 88.75 127 ARG A N 1
ATOM 1054 C CA . ARG A 1 127 ? -7.297 -4.937 16.461 1.00 88.75 127 ARG A CA 1
ATOM 1055 C C . ARG A 1 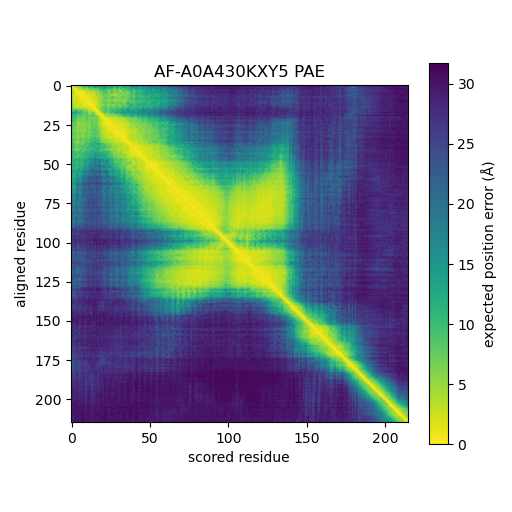127 ? -5.826 -5.299 16.694 1.00 88.75 127 ARG A C 1
ATOM 1057 O O . ARG A 1 127 ? -4.957 -4.673 16.082 1.00 88.75 127 ARG A O 1
ATOM 1064 N N . SER A 1 128 ? -5.537 -6.236 17.597 1.00 85.62 128 SER A N 1
ATOM 1065 C CA . SER A 1 128 ? -4.163 -6.628 17.939 1.00 85.62 128 SER A CA 1
ATOM 1066 C C . SER A 1 128 ? -3.550 -7.580 16.905 1.00 85.62 128 SER A C 1
ATOM 1068 O O . SER A 1 128 ? -2.449 -7.312 16.422 1.00 85.62 128 SER A O 1
ATOM 1070 N N . THR A 1 129 ? -4.278 -8.614 16.479 1.00 84.94 129 THR A N 1
ATOM 1071 C CA . THR A 1 129 ? -3.859 -9.560 15.436 1.00 84.94 129 THR A CA 1
ATOM 1072 C C . THR A 1 129 ? -3.618 -8.858 14.104 1.00 84.94 129 THR A C 1
ATOM 1074 O O . THR A 1 129 ? -2.563 -9.049 13.507 1.00 84.94 129 THR A O 1
ATOM 1077 N N . ILE A 1 130 ? -4.528 -7.981 13.667 1.00 79.38 130 ILE A N 1
ATOM 1078 C CA . ILE A 1 130 ? -4.378 -7.229 12.412 1.00 79.38 130 ILE A CA 1
ATOM 1079 C C . ILE A 1 130 ? -3.097 -6.372 12.433 1.00 79.38 130 ILE A C 1
ATOM 1081 O O . ILE A 1 130 ? -2.368 -6.336 11.444 1.00 79.38 130 ILE A O 1
ATOM 1085 N N . MET A 1 131 ? -2.772 -5.722 13.561 1.00 75.38 131 MET A N 1
ATOM 1086 C CA . MET A 1 131 ? -1.530 -4.941 13.698 1.00 75.38 131 MET A CA 1
ATOM 1087 C C . MET A 1 131 ? -0.280 -5.814 13.603 1.00 75.38 131 MET A C 1
ATOM 1089 O O . MET A 1 131 ? 0.658 -5.473 12.885 1.00 75.38 131 MET A O 1
ATOM 1093 N N . HIS A 1 132 ? -0.259 -6.920 14.342 1.00 75.44 132 HIS A N 1
ATOM 1094 C CA . HIS A 1 132 ? 0.919 -7.773 14.442 1.00 75.44 132 HIS A CA 1
ATOM 1095 C C . HIS A 1 132 ? 1.138 -8.628 13.186 1.00 75.44 132 HIS A C 1
ATOM 1097 O O . HIS A 1 132 ? 2.262 -8.965 12.843 1.00 75.44 132 HIS A O 1
ATOM 1103 N N . GLN A 1 133 ? 0.087 -9.022 12.477 1.00 72.69 133 GLN A N 1
ATOM 1104 C CA . GLN A 1 133 ? 0.255 -9.893 11.316 1.00 72.69 133 GLN A CA 1
ATOM 1105 C C . GLN A 1 133 ? 0.623 -9.111 10.052 1.00 72.69 133 GLN A C 1
ATOM 1107 O O . GLN A 1 133 ? 1.481 -9.552 9.291 1.00 72.69 133 GLN A O 1
ATOM 1112 N N . MET A 1 134 ? 0.003 -7.945 9.851 1.00 69.31 134 MET A N 1
ATOM 1113 C CA . MET A 1 134 ? 0.047 -7.235 8.568 1.00 69.31 134 MET A CA 1
ATOM 1114 C C . MET A 1 134 ? 0.991 -6.024 8.553 1.00 69.31 134 MET A C 1
ATOM 1116 O O . MET A 1 134 ? 1.443 -5.610 7.487 1.00 69.31 134 MET A O 1
ATOM 1120 N N . LEU A 1 135 ? 1.285 -5.418 9.713 1.00 71.06 135 LEU A N 1
ATOM 1121 C CA . LEU A 1 135 ? 2.043 -4.157 9.777 1.00 71.06 135 LEU A CA 1
ATOM 1122 C C . LEU A 1 135 ? 3.430 -4.277 10.420 1.00 71.06 135 LEU A C 1
ATOM 1124 O O . LEU A 1 135 ? 4.262 -3.405 10.178 1.00 71.06 135 LEU A O 1
ATOM 1128 N N . SER A 1 136 ? 3.712 -5.319 11.211 1.00 69.06 136 SER A N 1
ATOM 1129 C CA . SER A 1 136 ? 5.043 -5.510 11.816 1.00 69.06 136 SER A CA 1
ATOM 1130 C C . SER A 1 136 ? 6.001 -6.358 10.982 1.00 69.06 136 SER A C 1
ATOM 1132 O O . SER A 1 136 ? 7.176 -6.433 11.331 1.00 69.06 136 SER A O 1
ATOM 1134 N N . GLN A 1 137 ? 5.543 -6.953 9.875 1.00 64.81 137 GLN A N 1
ATOM 1135 C CA . GLN A 1 137 ? 6.443 -7.503 8.862 1.00 64.81 137 GLN A CA 1
ATOM 1136 C C . GLN A 1 137 ? 7.121 -6.333 8.141 1.00 64.81 137 GLN A C 1
ATOM 1138 O O . GLN A 1 137 ? 6.628 -5.807 7.138 1.00 64.81 137 GLN A O 1
ATOM 1143 N N . LYS A 1 138 ? 8.225 -5.856 8.715 1.00 61.12 138 LYS A N 1
ATOM 1144 C CA . LYS A 1 138 ? 9.184 -5.057 7.964 1.00 61.12 138 LYS A CA 1
ATOM 1145 C C . LYS A 1 138 ? 9.958 -6.039 7.076 1.00 61.12 138 LYS A C 1
ATOM 1147 O O . LYS A 1 138 ? 10.356 -7.081 7.596 1.00 61.12 138 LYS A O 1
ATOM 1152 N N . PRO A 1 139 ? 10.161 -5.756 5.777 1.00 58.12 139 PRO A N 1
ATOM 1153 C CA . PRO A 1 139 ? 11.259 -6.411 5.071 1.00 58.12 139 PRO A CA 1
ATOM 1154 C C . PRO A 1 139 ? 12.541 -6.138 5.869 1.00 58.12 139 PRO A C 1
ATOM 1156 O O . PRO A 1 139 ? 12.608 -5.098 6.530 1.00 58.12 139 PRO A O 1
ATOM 1159 N N . ASP A 1 140 ? 13.509 -7.057 5.861 1.00 51.97 140 ASP A N 1
ATOM 1160 C CA . ASP A 1 140 ? 14.834 -6.856 6.469 1.00 51.97 140 ASP A CA 1
ATOM 1161 C C . ASP A 1 140 ? 15.491 -5.614 5.843 1.00 51.97 140 ASP A C 1
ATOM 1163 O O . ASP A 1 140 ? 16.221 -5.677 4.858 1.00 51.97 140 ASP A O 1
ATOM 1167 N N . SER A 1 141 ? 15.149 -4.440 6.369 1.00 58.09 141 SER A N 1
ATOM 1168 C CA . SER A 1 141 ? 15.604 -3.156 5.874 1.00 58.09 141 SER A CA 1
ATOM 1169 C C . SER A 1 141 ? 16.849 -2.799 6.661 1.00 58.09 141 SER A C 1
ATOM 1171 O O . SER A 1 141 ? 16.772 -2.479 7.851 1.00 58.09 141 SER A O 1
ATOM 1173 N N . PHE A 1 142 ? 17.996 -2.856 6.004 1.00 58.19 142 PHE A N 1
ATOM 1174 C CA . PHE A 1 142 ? 19.211 -2.243 6.509 1.00 58.19 142 PHE A CA 1
ATOM 1175 C C . PHE A 1 142 ? 19.061 -0.720 6.383 1.00 58.19 142 PHE A C 1
ATOM 1177 O O . PHE A 1 142 ? 18.737 -0.196 5.320 1.00 58.19 142 PHE A O 1
ATOM 1184 N N . ILE A 1 143 ? 19.246 0.000 7.489 1.00 63.19 143 ILE A N 1
ATOM 1185 C CA . ILE A 1 143 ? 19.322 1.463 7.473 1.00 63.19 143 ILE A CA 1
ATOM 1186 C C . ILE A 1 143 ? 20.781 1.798 7.172 1.00 63.19 143 ILE A C 1
ATOM 1188 O O . ILE A 1 143 ? 21.649 1.556 8.010 1.00 63.19 143 ILE A O 1
ATOM 1192 N N . ILE A 1 144 ? 21.057 2.300 5.967 1.00 69.31 144 ILE A N 1
ATOM 1193 C CA . ILE A 1 144 ? 22.354 2.909 5.667 1.00 69.31 144 ILE A CA 1
ATOM 1194 C C . ILE A 1 144 ? 22.299 4.320 6.239 1.00 69.31 144 ILE A C 1
ATOM 1196 O O . ILE A 1 144 ? 21.630 5.190 5.685 1.00 69.31 144 ILE A O 1
ATOM 1200 N N . ASP A 1 145 ? 22.967 4.526 7.369 1.00 66.12 145 ASP A N 1
ATOM 1201 C CA . ASP A 1 145 ? 23.173 5.855 7.936 1.00 66.12 145 ASP A CA 1
ATOM 1202 C C . ASP A 1 145 ? 24.219 6.581 7.079 1.00 66.12 145 ASP A C 1
ATOM 1204 O O . ASP A 1 145 ? 25.425 6.526 7.331 1.00 66.12 145 ASP A O 1
ATOM 1208 N N . THR A 1 146 ? 23.773 7.166 5.967 1.00 68.81 146 THR A N 1
ATOM 1209 C CA . THR A 1 146 ? 24.609 8.086 5.202 1.00 68.81 146 THR A CA 1
ATOM 1210 C C . THR A 1 146 ? 24.688 9.369 6.014 1.00 68.81 146 THR A C 1
ATOM 1212 O O . THR A 1 146 ? 23.721 10.130 6.056 1.00 68.81 146 THR A O 1
ATOM 1215 N N . GLN A 1 147 ? 25.818 9.599 6.680 1.00 67.12 147 GLN A N 1
ATOM 1216 C CA . GLN A 1 147 ? 26.087 10.886 7.313 1.00 67.12 147 GLN A CA 1
ATOM 1217 C C . GLN A 1 147 ? 25.870 11.986 6.265 1.00 67.12 147 GLN A C 1
ATOM 1219 O O . GLN A 1 147 ? 26.413 11.903 5.161 1.00 67.12 147 GLN A O 1
ATOM 1224 N N . LEU A 1 148 ? 25.027 12.969 6.590 1.00 59.44 148 LEU A N 1
ATOM 1225 C CA . LEU A 1 148 ? 24.805 14.145 5.752 1.00 59.44 148 LEU A CA 1
ATOM 1226 C C . LEU A 1 148 ? 26.164 14.801 5.485 1.00 59.44 148 LEU A C 1
ATOM 1228 O O . LEU A 1 148 ? 26.829 15.236 6.426 1.00 59.44 148 LEU A O 1
ATOM 1232 N N . LEU A 1 149 ? 26.590 14.844 4.218 1.00 60.66 149 LEU A N 1
ATOM 1233 C CA . LEU A 1 149 ? 27.732 15.671 3.839 1.00 60.66 149 LEU A CA 1
ATOM 1234 C C . LEU A 1 149 ? 27.405 17.118 4.217 1.00 60.66 149 LEU A C 1
ATOM 1236 O O . LEU A 1 149 ? 26.313 17.599 3.916 1.00 60.66 149 LEU A O 1
ATOM 1240 N N . ALA A 1 150 ? 28.360 17.808 4.841 1.00 59.81 150 ALA A N 1
ATOM 1241 C CA . ALA A 1 150 ? 28.215 19.198 5.282 1.00 59.81 150 ALA A CA 1
ATOM 1242 C C . ALA A 1 150 ? 27.828 20.173 4.148 1.00 59.81 150 ALA A C 1
ATOM 1244 O O . ALA A 1 150 ? 27.332 21.260 4.414 1.00 59.81 150 ALA A O 1
ATOM 1245 N N . GLU A 1 151 ? 28.019 19.771 2.890 1.00 62.09 151 GLU A N 1
ATOM 1246 C CA . GLU A 1 151 ? 27.701 20.545 1.685 1.00 62.09 151 GLU A CA 1
ATOM 1247 C C . GLU A 1 151 ? 26.219 20.474 1.268 1.00 62.09 151 GLU A C 1
ATOM 1249 O O . GLU A 1 151 ? 25.783 21.232 0.401 1.00 62.09 151 GLU A O 1
ATOM 1254 N N . VAL A 1 152 ? 25.410 19.589 1.869 1.00 60.12 152 VAL A N 1
ATOM 1255 C CA . VAL A 1 152 ? 23.963 19.547 1.605 1.00 60.12 152 VAL A CA 1
ATOM 1256 C C . VAL A 1 152 ? 23.280 20.670 2.392 1.00 60.12 152 VAL A C 1
ATOM 1258 O O . VAL A 1 152 ? 22.780 20.465 3.495 1.00 60.12 152 VAL A O 1
ATOM 1261 N N . ASN A 1 153 ? 23.269 21.874 1.814 1.00 65.69 153 ASN A N 1
ATOM 1262 C CA . ASN A 1 153 ? 22.572 23.042 2.354 1.00 65.69 153 ASN A CA 1
ATOM 1263 C C . ASN A 1 153 ? 21.058 22.748 2.489 1.00 65.69 153 ASN A C 1
ATOM 1265 O O . ASN A 1 153 ? 20.422 22.267 1.545 1.00 65.69 153 ASN A O 1
ATOM 1269 N N . GLU A 1 154 ? 20.466 23.054 3.649 1.00 68.81 154 GLU A N 1
ATOM 1270 C CA . GLU A 1 154 ? 19.022 22.940 3.923 1.00 68.81 154 GLU A CA 1
ATOM 1271 C C . GLU A 1 154 ? 18.173 23.652 2.854 1.00 68.81 154 GLU A C 1
ATOM 1273 O O . GLU A 1 154 ? 17.085 23.194 2.491 1.00 68.81 154 GLU A O 1
ATOM 1278 N N . GLU A 1 155 ? 18.713 24.724 2.274 1.00 65.56 155 GLU A N 1
ATOM 1279 C CA . GLU A 1 155 ? 18.112 25.483 1.183 1.00 65.56 155 GLU A CA 1
ATOM 1280 C C . GLU A 1 155 ? 18.022 24.681 -0.128 1.00 65.56 155 GLU A C 1
ATOM 1282 O O . GLU A 1 155 ? 17.023 24.774 -0.844 1.00 65.56 155 GLU A O 1
ATOM 1287 N N . ALA A 1 156 ? 19.000 23.816 -0.425 1.00 69.62 156 ALA A N 1
ATOM 1288 C CA . ALA A 1 156 ? 18.968 22.940 -1.598 1.00 69.62 156 ALA A CA 1
ATOM 1289 C C . ALA A 1 156 ? 17.879 21.861 -1.469 1.00 69.62 156 ALA A C 1
ATOM 1291 O O . ALA A 1 156 ? 17.157 21.585 -2.431 1.00 69.62 156 ALA A O 1
ATOM 1292 N N . ILE A 1 157 ? 17.702 21.296 -0.268 1.00 69.25 157 ILE A N 1
ATOM 1293 C CA . ILE A 1 157 ? 16.627 20.333 0.030 1.00 69.25 157 ILE A CA 1
ATOM 1294 C C . ILE A 1 157 ? 15.260 21.017 -0.077 1.00 69.25 157 ILE A C 1
ATOM 1296 O O . ILE A 1 157 ? 14.339 20.486 -0.707 1.00 69.25 157 ILE A O 1
ATOM 1300 N N . HIS A 1 158 ? 15.132 22.209 0.511 1.00 70.06 158 HIS A N 1
ATOM 1301 C CA . HIS A 1 158 ? 13.922 23.015 0.428 1.00 70.06 158 HIS A CA 1
ATOM 1302 C C . HIS A 1 158 ? 13.569 23.307 -1.037 1.00 70.06 158 HIS A C 1
ATOM 1304 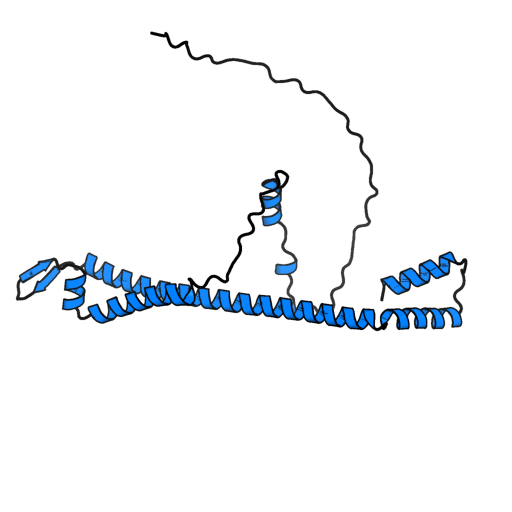O O . HIS A 1 158 ? 12.478 22.953 -1.483 1.00 70.06 158 HIS A O 1
ATOM 1310 N N . ASN A 1 159 ? 14.504 23.826 -1.833 1.00 73.06 159 ASN A N 1
ATOM 1311 C CA . ASN A 1 159 ? 14.271 24.169 -3.238 1.00 73.06 159 ASN A CA 1
ATOM 1312 C C . ASN A 1 159 ? 13.938 22.950 -4.111 1.00 73.06 159 ASN A C 1
ATOM 1314 O O . ASN A 1 159 ? 13.041 23.025 -4.953 1.00 73.06 159 ASN A O 1
ATOM 1318 N N . ALA A 1 160 ? 14.570 21.798 -3.868 1.00 70.12 160 ALA A N 1
ATOM 1319 C CA . ALA A 1 160 ? 14.235 20.553 -4.560 1.00 70.12 160 ALA A CA 1
ATOM 1320 C C . ALA A 1 160 ? 12.800 20.075 -4.260 1.00 70.12 160 ALA A C 1
ATOM 1322 O O . ALA A 1 160 ? 12.147 19.486 -5.124 1.00 70.12 160 ALA A O 1
ATOM 1323 N N . SER A 1 161 ? 12.274 20.353 -3.062 1.00 72.44 161 SER A N 1
ATOM 1324 C CA . SER A 1 161 ? 10.901 19.982 -2.694 1.00 72.44 161 SER A CA 1
ATOM 1325 C C . SER A 1 161 ? 9.831 20.792 -3.444 1.00 72.44 161 SER A C 1
ATOM 1327 O O . SER A 1 161 ? 8.753 20.257 -3.724 1.00 72.44 161 SER A O 1
ATOM 1329 N N . PHE A 1 162 ? 10.157 22.033 -3.830 1.00 74.19 162 PHE A N 1
ATOM 1330 C CA . PHE A 1 162 ? 9.302 22.929 -4.621 1.00 74.19 162 PHE A CA 1
ATOM 1331 C C . PHE A 1 162 ? 9.586 22.880 -6.127 1.00 74.19 162 PHE A C 1
ATOM 1333 O O . PHE A 1 162 ? 8.858 23.500 -6.905 1.00 74.19 162 PHE A O 1
ATOM 1340 N N . ALA A 1 163 ? 10.611 22.139 -6.557 1.00 71.88 163 ALA A N 1
ATOM 1341 C CA . ALA A 1 163 ? 10.924 21.996 -7.967 1.00 71.88 163 ALA A CA 1
ATOM 1342 C C . ALA A 1 163 ? 9.748 21.342 -8.724 1.00 71.88 163 ALA A C 1
ATOM 1344 O O . ALA A 1 163 ? 9.114 20.406 -8.214 1.00 71.88 163 ALA A O 1
ATOM 1345 N N . PRO A 1 164 ? 9.449 21.794 -9.957 1.00 65.62 164 PRO A N 1
ATOM 1346 C CA . PRO A 1 164 ? 8.473 21.136 -10.811 1.00 65.62 164 PRO A CA 1
ATOM 1347 C C . PRO A 1 164 ? 8.842 19.659 -10.958 1.00 65.62 164 PRO A C 1
ATOM 1349 O O . PRO A 1 164 ? 9.997 19.333 -11.224 1.00 65.62 164 PRO A O 1
ATOM 1352 N N . LYS A 1 165 ? 7.868 18.758 -10.796 1.00 75.06 165 LYS A N 1
ATOM 1353 C CA . LYS A 1 165 ? 8.045 17.308 -10.984 1.00 75.06 165 LYS A CA 1
ATOM 1354 C C . LYS A 1 165 ? 7.460 16.910 -12.342 1.00 75.06 165 LYS A C 1
ATOM 1356 O O . LYS A 1 165 ? 6.361 16.350 -12.385 1.00 75.06 165 LYS A O 1
ATOM 1361 N N . PRO A 1 166 ? 8.143 17.219 -13.463 1.00 63.66 166 PRO A N 1
ATOM 1362 C CA . PRO A 1 166 ? 7.564 17.120 -14.801 1.00 63.66 166 PRO A CA 1
ATOM 1363 C C . PRO A 1 166 ? 7.139 15.692 -15.154 1.00 63.66 166 PRO A C 1
ATOM 1365 O O . PRO A 1 166 ? 6.143 15.508 -15.839 1.00 63.66 166 PRO A O 1
ATOM 1368 N N . LEU A 1 167 ? 7.838 14.682 -14.629 1.00 58.56 167 LEU A N 1
ATOM 1369 C CA . LEU A 1 167 ? 7.535 13.268 -14.869 1.00 58.56 167 LEU A CA 1
ATOM 1370 C C . LEU A 1 167 ? 6.235 12.799 -14.194 1.00 58.56 167 LEU A C 1
ATOM 1372 O O . LEU A 1 167 ? 5.568 11.908 -14.710 1.00 58.56 167 LEU A O 1
ATOM 1376 N N . ILE A 1 168 ? 5.860 13.403 -13.061 1.00 67.31 168 ILE A N 1
ATOM 1377 C CA . ILE A 1 168 ? 4.627 13.071 -12.324 1.00 67.31 168 ILE A CA 1
ATOM 1378 C C . ILE A 1 168 ? 3.401 13.750 -12.943 1.00 67.31 168 ILE A C 1
ATOM 1380 O O . ILE A 1 168 ? 2.308 13.196 -12.897 1.00 67.31 168 ILE A O 1
ATOM 1384 N N . ALA A 1 169 ? 3.572 14.943 -13.516 1.00 65.56 169 ALA A N 1
ATOM 1385 C CA . ALA A 1 169 ? 2.490 15.691 -14.158 1.00 65.56 169 ALA A CA 1
ATOM 1386 C C . ALA A 1 169 ? 2.216 15.250 -15.610 1.00 65.56 169 ALA A C 1
ATOM 1388 O O . ALA A 1 169 ? 1.230 15.687 -16.202 1.00 65.56 169 ALA A O 1
ATOM 1389 N N . MET A 1 170 ? 3.087 14.420 -16.192 1.00 68.25 170 MET A N 1
ATOM 1390 C CA . MET A 1 170 ? 2.957 13.936 -17.564 1.00 68.25 170 MET 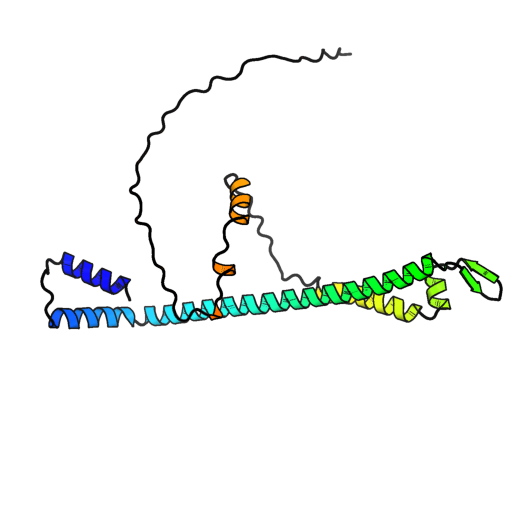A CA 1
ATOM 1391 C C . MET A 1 170 ? 1.930 12.796 -17.638 1.00 68.25 170 MET A C 1
ATOM 1393 O O . MET A 1 170 ? 2.055 11.796 -16.934 1.00 68.25 170 MET A O 1
ATOM 1397 N N . ASP A 1 171 ? 0.934 12.919 -18.516 1.00 64.94 171 ASP A N 1
ATOM 1398 C CA . ASP A 1 171 ? 0.014 11.822 -18.831 1.00 64.94 171 ASP A CA 1
ATOM 1399 C C . ASP A 1 171 ? 0.691 10.830 -19.788 1.00 64.94 171 ASP A C 1
ATOM 1401 O O . ASP A 1 171 ? 0.805 11.053 -20.996 1.00 64.94 171 ASP A O 1
ATOM 1405 N N . TRP A 1 172 ? 1.158 9.720 -19.221 1.00 66.81 172 TRP A N 1
ATOM 1406 C CA . TRP A 1 172 ? 1.878 8.663 -19.929 1.00 66.81 172 TRP A CA 1
ATOM 1407 C C . TRP A 1 172 ? 1.015 7.903 -20.938 1.00 66.81 172 TRP A C 1
ATOM 1409 O O . TRP A 1 172 ? 1.552 7.264 -21.841 1.00 66.81 172 TRP A O 1
ATOM 1419 N N . THR A 1 173 ? -0.313 7.984 -20.827 1.00 67.19 173 THR A N 1
ATOM 1420 C CA . THR A 1 173 ? -1.224 7.230 -21.699 1.00 67.19 173 THR A CA 1
ATOM 1421 C C . THR A 1 173 ? -1.365 7.840 -23.097 1.00 67.19 173 THR A C 1
ATOM 1423 O O . THR A 1 173 ? -1.797 7.158 -24.026 1.00 67.19 173 THR A O 1
ATOM 1426 N N . ALA A 1 174 ? -0.947 9.098 -23.274 1.00 61.06 174 ALA A N 1
ATOM 1427 C CA . ALA A 1 174 ? -1.056 9.844 -24.527 1.00 61.06 174 ALA A CA 1
ATOM 1428 C C . ALA A 1 174 ? 0.216 9.812 -25.406 1.00 61.06 174 ALA A C 1
ATOM 1430 O O . ALA A 1 174 ? 0.209 10.332 -26.525 1.00 61.06 174 ALA A O 1
ATOM 1431 N N . LEU A 1 175 ? 1.321 9.224 -24.932 1.00 56.09 175 LEU A N 1
ATOM 1432 C CA . LEU A 1 175 ? 2.620 9.284 -25.610 1.00 56.09 175 LEU A CA 1
ATOM 1433 C C . LEU A 1 175 ? 2.854 8.066 -26.520 1.00 56.09 175 LEU A C 1
ATOM 1435 O O . LEU A 1 175 ? 3.197 6.985 -26.057 1.00 56.09 175 LEU A O 1
ATOM 1439 N N . VAL A 1 176 ? 2.727 8.259 -27.840 1.00 60.84 176 VAL A N 1
ATOM 1440 C CA . VAL A 1 176 ? 3.098 7.248 -28.859 1.00 60.84 176 VAL A CA 1
ATOM 1441 C C . VAL A 1 176 ? 4.576 7.369 -29.274 1.00 60.84 176 VAL A C 1
ATOM 1443 O O . VAL A 1 176 ? 5.205 6.368 -29.605 1.00 60.84 176 VAL A O 1
ATOM 1446 N N . VAL A 1 177 ? 5.160 8.575 -29.230 1.00 53.78 177 VAL A N 1
ATOM 1447 C CA . VAL A 1 177 ? 6.591 8.860 -29.471 1.00 53.78 177 VAL A CA 1
ATOM 1448 C C . VAL A 1 177 ? 6.988 10.112 -28.676 1.00 53.78 177 VAL A C 1
ATOM 1450 O O . VAL A 1 177 ? 6.289 11.120 -28.736 1.00 53.78 177 VAL A O 1
ATOM 1453 N N . VAL A 1 178 ? 8.119 10.072 -27.964 1.00 51.41 178 VAL A N 1
ATOM 1454 C CA . VAL A 1 178 ? 8.688 11.223 -27.235 1.00 51.41 178 VAL A CA 1
ATOM 1455 C C . VAL A 1 178 ? 9.701 11.953 -28.127 1.00 51.41 178 VAL A C 1
ATOM 1457 O O . VAL A 1 178 ? 10.679 11.358 -28.579 1.00 51.41 178 VAL A O 1
ATOM 1460 N N . THR A 1 179 ? 9.500 13.251 -28.368 1.00 48.53 179 THR A N 1
ATOM 1461 C CA . THR A 1 179 ? 10.453 14.128 -29.075 1.00 48.53 179 THR A CA 1
ATOM 1462 C C . THR A 1 179 ? 10.864 15.282 -28.170 1.00 48.53 179 THR A C 1
ATOM 1464 O O . THR A 1 179 ? 10.022 16.082 -27.775 1.00 48.53 179 THR A O 1
ATOM 1467 N N . PHE A 1 180 ? 12.155 15.389 -27.867 1.00 45.50 180 PHE A N 1
ATOM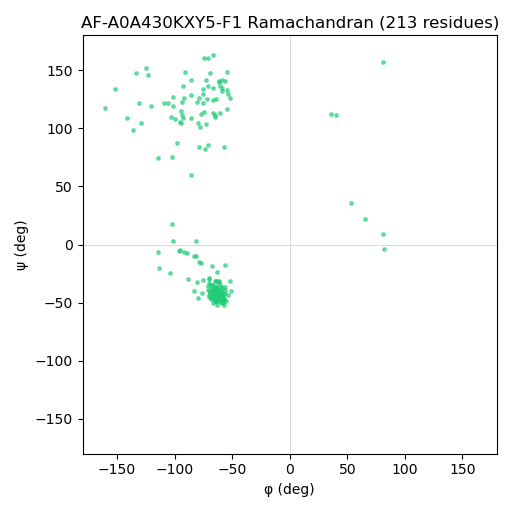 1468 C CA . PHE A 1 180 ? 12.740 16.524 -27.155 1.00 45.50 180 PHE A CA 1
ATOM 1469 C C . PHE A 1 180 ? 13.239 17.566 -28.164 1.00 45.50 180 PHE A C 1
ATOM 1471 O O . PHE A 1 180 ? 14.019 17.239 -29.060 1.00 45.50 180 PHE A O 1
ATOM 1478 N N . GLN A 1 181 ? 12.785 18.811 -28.015 1.00 46.97 181 GLN A N 1
ATOM 1479 C CA . GLN A 1 181 ? 13.400 19.976 -28.648 1.00 46.97 181 GLN A CA 1
ATOM 1480 C C . GLN A 1 181 ? 14.233 20.692 -27.590 1.00 46.97 181 GLN A C 1
ATOM 1482 O O . GLN A 1 181 ? 13.718 21.064 -26.538 1.00 46.97 181 GLN A O 1
ATOM 1487 N N . LEU A 1 182 ? 15.536 20.791 -27.840 1.00 42.22 182 LEU A N 1
ATOM 1488 C CA . LEU A 1 182 ? 16.488 21.411 -26.931 1.00 42.22 182 LEU A CA 1
ATOM 1489 C C . LEU A 1 182 ? 16.733 22.848 -27.398 1.00 42.22 182 LEU A C 1
ATOM 1491 O O . LEU A 1 182 ? 17.653 23.104 -28.168 1.00 42.22 182 LEU A O 1
ATOM 1495 N N . ASP A 1 183 ? 15.901 23.778 -26.937 1.00 44.41 183 ASP A N 1
ATOM 1496 C CA . ASP A 1 183 ? 16.066 25.211 -27.203 1.00 44.41 183 ASP A CA 1
ATOM 1497 C C . ASP A 1 183 ? 17.011 25.844 -26.169 1.00 44.41 183 ASP A C 1
ATOM 1499 O O . ASP A 1 183 ? 16.622 26.727 -25.407 1.00 44.41 183 ASP A O 1
ATOM 1503 N N . ARG A 1 184 ? 18.263 25.375 -26.093 1.00 44.41 184 ARG A N 1
ATOM 1504 C CA . ARG A 1 184 ? 19.353 26.158 -25.489 1.00 44.41 184 ARG A CA 1
ATOM 1505 C C . ARG A 1 184 ? 20.712 25.642 -25.950 1.00 44.41 184 ARG A C 1
ATOM 1507 O O . ARG A 1 184 ? 21.064 24.494 -25.690 1.00 44.41 184 ARG A O 1
ATOM 1514 N N . ALA A 1 185 ? 21.460 26.490 -26.650 1.00 45.28 185 ALA A N 1
ATOM 1515 C CA . ALA A 1 185 ? 22.874 26.257 -26.925 1.00 45.28 185 ALA A CA 1
ATOM 1516 C C . ALA A 1 185 ? 23.686 26.392 -25.618 1.00 45.28 185 ALA A C 1
ATOM 1518 O O . ALA A 1 185 ? 23.289 27.190 -24.762 1.00 45.28 185 ALA A O 1
ATOM 1519 N N . PRO A 1 186 ? 24.785 25.635 -25.438 1.00 43.38 186 PRO A N 1
ATOM 1520 C CA . PRO A 1 186 ? 25.656 25.804 -24.281 1.00 43.38 186 PRO A CA 1
ATOM 1521 C C . PRO A 1 186 ? 26.332 27.177 -24.362 1.00 43.38 186 PRO A C 1
ATOM 1523 O O . PRO A 1 186 ? 26.925 27.510 -25.387 1.00 43.38 186 PRO A O 1
ATOM 1526 N N . ALA A 1 187 ? 26.169 27.978 -23.309 1.00 40.88 187 ALA A N 1
ATOM 1527 C CA . ALA A 1 187 ? 26.919 29.212 -23.130 1.00 40.88 187 ALA A CA 1
ATOM 1528 C C . ALA A 1 187 ? 28.391 28.852 -22.904 1.00 40.88 187 ALA A C 1
ATOM 1530 O O . ALA A 1 187 ? 28.688 27.901 -22.180 1.00 40.88 187 ALA A O 1
ATOM 1531 N N . GLU A 1 188 ? 29.269 29.572 -23.593 1.00 44.41 188 GLU A N 1
ATOM 1532 C CA . GLU A 1 188 ? 30.715 29.508 -23.422 1.00 44.41 188 GLU A CA 1
ATOM 1533 C C . GLU A 1 188 ? 31.060 29.904 -21.977 1.00 44.41 188 GLU A C 1
ATOM 1535 O O . GLU A 1 188 ? 30.448 30.812 -21.416 1.00 44.41 188 GLU A O 1
ATOM 1540 N N . GLU A 1 189 ? 31.969 29.148 -21.364 1.00 49.97 189 GLU A N 1
ATOM 1541 C CA . GLU A 1 189 ? 32.522 29.413 -20.036 1.00 49.97 189 GLU A CA 1
ATOM 1542 C C . GLU A 1 189 ? 33.314 30.728 -20.096 1.00 49.97 189 GLU A C 1
ATOM 1544 O O . GLU A 1 189 ? 34.345 30.794 -20.765 1.00 49.97 189 GLU A O 1
ATOM 1549 N N . GLU A 1 190 ? 32.825 31.774 -19.430 1.00 41.12 190 GLU A N 1
ATOM 1550 C CA . GLU A 1 190 ? 33.644 32.930 -19.064 1.00 41.12 190 GLU A CA 1
ATOM 1551 C C . GLU A 1 190 ? 34.171 32.678 -17.645 1.00 41.12 190 GLU A C 1
ATOM 1553 O O . GLU A 1 190 ? 33.406 32.591 -16.683 1.00 41.12 190 GLU A O 1
ATOM 1558 N N . GLU A 1 191 ? 35.485 32.460 -17.554 1.00 46.59 191 GLU A N 1
ATOM 1559 C CA . GLU A 1 191 ? 36.256 32.559 -16.316 1.00 46.59 191 GLU A CA 1
ATOM 1560 C C . GLU A 1 191 ? 36.129 34.003 -15.807 1.00 46.59 191 GLU A C 1
ATOM 1562 O O . GLU A 1 191 ? 36.625 34.922 -16.457 1.00 46.59 191 GLU A O 1
ATOM 1567 N N . GLU A 1 192 ? 35.465 34.213 -14.669 1.00 38.62 192 GLU A N 1
ATOM 1568 C CA . GLU A 1 192 ? 35.569 35.469 -13.920 1.00 38.62 192 GLU A CA 1
ATOM 1569 C C . GLU A 1 192 ? 36.424 35.232 -12.673 1.00 38.62 192 GLU A C 1
ATOM 1571 O O . GLU A 1 192 ? 36.175 34.330 -11.871 1.00 38.62 192 GLU A O 1
ATOM 1576 N N . GLU A 1 193 ? 37.494 36.021 -12.615 1.00 36.72 193 GLU A N 1
ATOM 1577 C CA . GLU A 1 193 ? 38.578 36.031 -11.643 1.00 36.72 193 GLU A CA 1
ATOM 1578 C C . GLU A 1 193 ? 38.068 36.344 -10.225 1.00 36.72 193 GLU A C 1
ATOM 1580 O O . GLU A 1 193 ? 37.210 37.203 -10.027 1.00 36.72 193 GLU A O 1
ATOM 1585 N N . GLU A 1 194 ? 38.619 35.645 -9.230 1.00 38.09 194 GLU A N 1
ATOM 1586 C CA . GLU A 1 194 ? 38.445 35.956 -7.810 1.00 38.09 194 GLU A CA 1
ATOM 1587 C C . GLU A 1 194 ? 39.131 37.299 -7.494 1.00 38.09 194 GLU A C 1
ATOM 1589 O O . GLU A 1 194 ? 40.360 37.392 -7.533 1.00 38.09 194 GLU A O 1
ATOM 1594 N N . GLU A 1 195 ? 38.353 38.332 -7.157 1.00 35.56 195 GLU A N 1
ATOM 1595 C CA . GLU A 1 195 ? 38.853 39.506 -6.434 1.00 35.56 195 GLU A CA 1
ATOM 1596 C C . GLU A 1 195 ? 38.420 39.414 -4.963 1.00 35.56 195 GLU A C 1
ATOM 1598 O O . GLU A 1 195 ? 37.241 39.502 -4.617 1.00 35.56 195 GLU A O 1
ATOM 1603 N N . GLU A 1 196 ? 39.419 39.183 -4.114 1.00 41.34 196 GLU A N 1
ATOM 1604 C CA . GLU A 1 196 ? 39.401 39.333 -2.659 1.00 41.34 196 GLU A CA 1
ATOM 1605 C C . GLU A 1 196 ? 39.183 40.813 -2.288 1.00 41.34 196 GLU A C 1
ATOM 1607 O O . GLU A 1 196 ? 39.984 41.659 -2.686 1.00 41.34 196 GLU A O 1
ATOM 1612 N N . GLU A 1 197 ? 38.165 41.125 -1.480 1.00 38.03 197 GLU A N 1
ATOM 1613 C CA . GLU A 1 197 ? 38.105 42.376 -0.706 1.00 38.03 197 GLU A CA 1
ATOM 1614 C C . GLU A 1 197 ? 37.637 42.094 0.735 1.00 38.03 197 GLU A C 1
ATOM 1616 O O . GLU A 1 197 ? 36.453 41.911 1.011 1.00 38.03 197 GLU A O 1
ATOM 1621 N N . ASP A 1 198 ? 38.647 42.011 1.605 1.00 34.06 198 ASP A N 1
ATOM 1622 C CA . ASP A 1 198 ? 38.777 42.515 2.978 1.00 34.06 198 ASP A CA 1
ATOM 1623 C C . ASP A 1 198 ? 37.550 42.526 3.919 1.00 34.06 198 ASP A C 1
ATOM 1625 O O . ASP A 1 198 ? 36.634 43.347 3.826 1.00 34.06 198 ASP A O 1
ATOM 1629 N N . ASP A 1 199 ? 37.658 41.669 4.942 1.00 42.25 199 ASP A N 1
ATOM 1630 C CA . ASP A 1 199 ? 37.050 41.828 6.263 1.00 42.25 199 ASP A CA 1
ATOM 1631 C C . ASP A 1 199 ? 37.427 43.189 6.880 1.00 42.25 199 ASP A C 1
ATOM 1633 O O . ASP A 1 199 ? 38.608 43.502 7.021 1.00 42.25 199 ASP A O 1
ATOM 1637 N N . ASP A 1 200 ? 36.436 43.942 7.361 1.00 43.41 200 ASP A N 1
ATOM 1638 C CA . ASP A 1 200 ? 36.624 44.820 8.519 1.00 43.41 200 ASP A CA 1
ATOM 1639 C C . ASP A 1 200 ? 35.365 44.775 9.400 1.00 43.41 200 ASP A C 1
ATOM 1641 O O . ASP A 1 200 ? 34.279 45.244 9.046 1.00 43.41 200 ASP A O 1
ATOM 1645 N N . ASP A 1 201 ? 35.565 44.137 10.550 1.00 45.62 201 ASP A N 1
ATOM 1646 C CA . ASP A 1 201 ? 34.628 43.855 11.626 1.00 45.62 201 ASP A CA 1
ATOM 1647 C C . ASP A 1 201 ? 33.940 45.104 12.214 1.00 45.62 201 ASP A C 1
ATOM 1649 O O . ASP A 1 201 ? 34.552 46.139 12.492 1.00 45.62 201 ASP A O 1
ATOM 1653 N N . ASP A 1 202 ? 32.648 44.947 12.515 1.00 46.06 202 ASP A N 1
ATOM 1654 C CA . ASP A 1 202 ? 31.861 45.839 13.367 1.00 46.06 202 ASP A CA 1
ATOM 1655 C C . ASP A 1 202 ? 32.380 45.819 14.823 1.00 46.06 202 ASP A C 1
ATOM 1657 O O . ASP A 1 202 ? 32.165 44.862 15.573 1.00 46.06 202 ASP A O 1
ATOM 1661 N N . ASP A 1 203 ? 33.000 46.917 15.266 1.00 45.91 203 ASP A N 1
ATOM 1662 C CA . ASP A 1 203 ? 33.486 47.088 16.640 1.00 45.91 203 ASP A CA 1
ATOM 1663 C C . ASP A 1 203 ? 32.464 47.824 17.557 1.00 45.91 203 ASP A C 1
ATOM 1665 O O . ASP A 1 203 ? 32.234 49.031 17.437 1.00 45.91 203 ASP A O 1
ATOM 1669 N N . LEU A 1 204 ? 31.967 47.077 18.566 1.00 51.62 204 LEU A N 1
ATOM 1670 C CA . LEU A 1 204 ? 31.595 47.466 19.956 1.00 51.62 204 LEU A CA 1
ATOM 1671 C C . LEU A 1 204 ? 30.232 48.150 20.278 1.00 51.62 204 LEU A C 1
ATOM 1673 O O . LEU A 1 204 ? 29.669 48.842 19.435 1.00 51.62 204 LEU A O 1
ATOM 1677 N N . PRO A 1 205 ? 29.709 48.068 21.545 1.00 48.69 205 PRO A N 1
ATOM 1678 C CA . PRO A 1 205 ? 30.319 47.531 22.780 1.00 48.69 205 PRO A CA 1
ATOM 1679 C C . PRO A 1 205 ? 29.473 46.568 23.661 1.00 48.69 205 PRO A C 1
ATOM 1681 O O . PRO A 1 205 ? 28.274 46.731 23.874 1.00 48.69 205 PRO A O 1
ATOM 1684 N N . LEU A 1 206 ? 30.205 45.638 24.290 1.00 48.97 206 LEU A N 1
ATOM 1685 C CA . LEU A 1 206 ? 30.341 45.402 25.742 1.00 48.97 206 LEU A CA 1
ATOM 1686 C C . LEU A 1 206 ? 29.095 45.517 26.657 1.00 48.97 206 LEU A C 1
ATOM 1688 O O . LEU A 1 206 ? 28.663 46.609 27.027 1.00 48.97 206 LEU A O 1
ATOM 1692 N N . PHE A 1 207 ? 28.649 44.377 27.197 1.00 38.25 207 PHE A N 1
ATOM 1693 C CA . PHE A 1 207 ? 27.910 44.334 28.464 1.00 38.25 207 PHE A CA 1
ATOM 1694 C C . PHE A 1 207 ? 28.552 43.303 29.405 1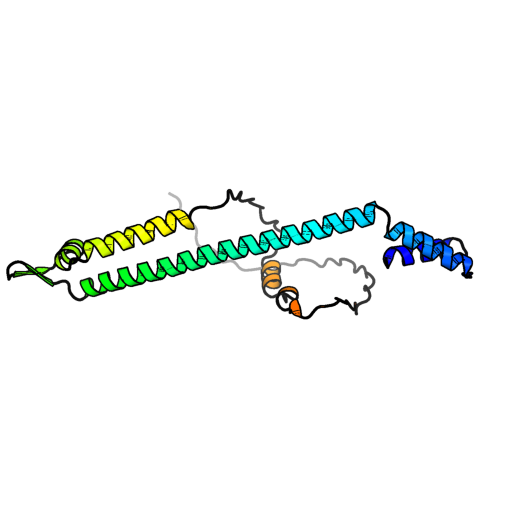.00 38.25 207 PHE A C 1
ATOM 1696 O O . PHE A 1 207 ? 28.403 42.096 29.222 1.00 38.25 207 PHE A O 1
ATOM 1703 N N . GLU A 1 208 ? 29.291 43.785 30.407 1.00 53.62 208 GLU A N 1
ATOM 1704 C CA . GLU A 1 208 ? 29.859 42.971 31.487 1.00 53.62 208 GLU A CA 1
ATOM 1705 C C . GLU A 1 208 ? 28.842 42.791 32.628 1.00 53.62 208 GLU A C 1
ATOM 1707 O O . GLU A 1 208 ? 28.339 43.782 33.167 1.00 53.62 208 GLU A O 1
ATOM 1712 N N . PRO A 1 209 ? 28.571 41.555 33.077 1.00 58.00 209 PRO A N 1
ATOM 1713 C CA . PRO A 1 209 ? 28.009 41.308 34.398 1.00 58.00 209 PRO A CA 1
ATOM 1714 C C . PRO A 1 209 ? 29.114 41.093 35.464 1.00 58.00 209 PRO A C 1
ATOM 1716 O O . PRO A 1 209 ? 30.190 40.578 35.161 1.00 58.00 209 PRO A O 1
ATOM 1719 N N . PRO A 1 210 ? 28.855 41.481 36.729 1.00 57.09 210 PRO A N 1
ATOM 1720 C CA . PRO A 1 210 ? 29.874 41.726 37.755 1.00 57.09 210 PRO A CA 1
ATOM 1721 C C . PRO A 1 210 ? 30.518 40.456 38.353 1.00 57.09 210 PRO A C 1
ATOM 1723 O O . PRO A 1 210 ? 29.923 39.375 38.318 1.00 57.09 210 PRO A O 1
ATOM 1726 N N . PRO A 1 211 ? 31.711 40.585 38.974 1.00 55.38 211 PRO A N 1
ATOM 1727 C CA . PRO A 1 211 ? 32.504 39.461 39.467 1.00 55.38 211 PRO A CA 1
ATOM 1728 C C . PRO A 1 211 ? 31.896 38.783 40.704 1.00 55.38 211 PRO A C 1
ATOM 1730 O O . PRO A 1 211 ? 31.492 39.436 41.669 1.00 55.38 211 PRO A O 1
ATOM 1733 N N . GLN A 1 212 ? 31.910 37.449 40.701 1.00 52.28 212 GLN A N 1
ATOM 1734 C CA . GLN A 1 212 ? 31.613 36.622 41.869 1.00 52.28 212 GLN A CA 1
ATOM 1735 C C . GLN A 1 212 ? 32.808 36.640 42.831 1.00 52.28 212 GLN A C 1
ATOM 1737 O O . GLN A 1 212 ? 33.926 36.278 42.462 1.00 52.28 212 GLN A O 1
ATOM 1742 N N . GLN A 1 213 ? 32.574 37.076 44.070 1.00 50.44 213 GLN A N 1
ATOM 1743 C CA . GLN A 1 213 ? 33.561 36.991 45.141 1.00 50.44 213 GLN A CA 1
ATOM 1744 C C . GLN A 1 213 ? 33.672 35.551 45.650 1.00 50.44 213 GLN A C 1
ATOM 1746 O O . GLN A 1 213 ? 32.679 34.899 45.964 1.00 50.44 213 GLN A O 1
ATOM 1751 N N . ILE A 1 214 ? 34.918 35.096 45.711 1.00 48.06 214 ILE A N 1
ATOM 1752 C CA . ILE A 1 214 ? 35.374 33.803 46.213 1.00 48.06 214 ILE A CA 1
ATOM 1753 C C . ILE A 1 214 ? 35.255 33.784 47.742 1.00 48.06 214 ILE A C 1
ATOM 1755 O O . ILE A 1 214 ? 35.620 34.763 48.397 1.00 48.06 214 ILE A O 1
ATOM 1759 N N . SER A 1 215 ? 34.847 32.646 48.304 1.00 47.47 215 SER A N 1
ATOM 1760 C CA . SER A 1 215 ? 35.339 32.184 49.605 1.00 47.47 215 SER A CA 1
ATOM 1761 C C . SER A 1 215 ? 35.554 30.681 49.591 1.00 47.47 215 SER A C 1
ATOM 1763 O O . SER A 1 215 ? 34.847 29.987 48.828 1.00 47.47 215 SER A O 1
#

Sequence (215 aa):
MKNSHQKHLARWLRKGNISLSRTDFVRGFQEVFEEGFAAHNIISGFENLQEIQDQQEEVITETWQKEEKAQVRAARSLVIQEMKKMKEDWRQNKEITVDGVKNKASWSQRLEHTGKDVEYYSMETQRSTIMHQMLSQKPDSFIIDTQLLAEVNEEAIHNASFAPKPLIAMDWTALVVVTFQLDRAPAEEEEEEEEEEDDDDDDLPLFEPPPQQIS